Protein AF-A0A8S3W683-F1 (afdb_monomer_lite)

InterPro domains:
  IPR002557 Chitin binding domain [PF01607] (36-77)
  IPR002557 Chitin binding domain [PS50940] (18-79)
  IPR002557 Chitin binding domain [SM00494] (19-79)
  IPR051940 Chitin-binding developmental regulator [PTHR23301] (38-114)

Radius of gyration: 29.54 Å; chains: 1; bounding box: 82×43×103 Å

Organism: Parnassius apollo (NCBI:txid110799)

pLDDT: mean 74.69, std 19.58, range [33.22, 96.75]

Sequence (270 aa):
MKVLPIILLTIAAAAYSENLCPKIQEVDWKVELLLPHRYCNKFYQCTHGQPVEMSCPPGSYFSITDQVCTWREDADCGNRITIEDSKPDDGKSEEVERPVLPIIEFLPNGCPDQNIPVQNIVAFSGDNTNTNFGGRDRIQKKQLSDRLINKYLGNQTTQLYNKLKNEGTINTSQSETFDKETGDFFNTAICYLEQWTEPMTKFDVFAWMILNDIPQWQQVEETTKYLNEKDIGIDDSMYEEFMYLKSFIECEISDEWKAKNMEAKWKHFF

Foldseek 3Di:
DDDDDPPDPPDPPPDPPPLPFDQCCLPPVPDWDWADDLAQQWIFTQHNSHTDIDGHDPQWGAANVVRDTDHPVRRCCDNRDYPVPPDDDDDDDDDPDDPPDPPQPADPLRDGDPDDDPPPDPDDPPPPPPAPQCPVLVVVLVVLVVCLVVLDDDPVRVVVLVVCVVVVVDDPVNVVVVSVVSNSVSVNVNVVSCVVCVVSVLVVLVVCLFLLDQDDVVSVVSVQVSCVVVVNDDDPPCVVVSVLVNVVSVVVNDPVLNPDGSVVNVVVSD

Structure (mmCIF, N/CA/C/O backbone):
data_AF-A0A8S3W683-F1
#
_entry.id   AF-A0A8S3W683-F1
#
loop_
_atom_site.group_PDB
_atom_site.id
_atom_site.type_symbol
_atom_site.label_atom_id
_atom_site.label_alt_id
_atom_site.label_comp_id
_atom_site.label_asym_id
_atom_site.label_entity_id
_atom_site.label_seq_id
_atom_site.pdbx_PDB_ins_code
_atom_site.Cartn_x
_atom_site.Cartn_y
_atom_site.Cartn_z
_atom_site.occupancy
_atom_site.B_iso_or_equiv
_atom_site.auth_seq_id
_atom_site.auth_comp_id
_atom_site.auth_asym_id
_atom_site.auth_atom_id
_atom_site.pdbx_PDB_model_num
ATOM 1 N N . MET A 1 1 ? -38.033 -25.875 -65.932 1.00 38.22 1 MET A N 1
ATOM 2 C CA . MET A 1 1 ? -36.711 -25.990 -65.268 1.00 38.22 1 MET A CA 1
ATOM 3 C C . MET A 1 1 ? -36.055 -24.627 -65.398 1.00 38.22 1 MET A C 1
ATOM 5 O O . MET A 1 1 ? -35.881 -24.211 -66.524 1.00 38.22 1 MET A O 1
ATOM 9 N N . LYS A 1 2 ? -35.753 -23.838 -64.374 1.00 41.72 2 LYS A N 1
ATOM 10 C CA . LYS A 1 2 ? -35.474 -24.088 -62.961 1.00 41.72 2 LYS A CA 1
ATOM 11 C C . LYS A 1 2 ? -35.593 -22.717 -62.256 1.00 41.72 2 LYS A C 1
ATOM 13 O O . LYS A 1 2 ? -35.016 -21.765 -62.757 1.00 41.72 2 LYS A O 1
ATOM 18 N N . VAL A 1 3 ? -36.347 -22.703 -61.148 1.00 40.62 3 VAL A N 1
ATOM 19 C CA . VAL A 1 3 ? -36.285 -21.846 -59.931 1.00 40.62 3 VAL A CA 1
ATOM 20 C C . VAL A 1 3 ? -36.200 -20.306 -60.066 1.00 40.62 3 VAL A C 1
ATOM 22 O O . VAL A 1 3 ? -35.254 -19.787 -60.636 1.00 40.62 3 VAL A O 1
ATOM 25 N N . LEU A 1 4 ? -37.223 -19.528 -59.658 1.00 39.31 4 LEU A N 1
ATOM 26 C CA . LEU A 1 4 ? -37.570 -19.099 -58.271 1.00 39.31 4 LEU A CA 1
ATOM 27 C C . LEU A 1 4 ? -36.430 -18.322 -57.567 1.00 39.31 4 LEU A C 1
ATOM 29 O O . LEU A 1 4 ? -35.324 -18.851 -57.541 1.00 39.31 4 LEU A O 1
ATOM 33 N N . PRO A 1 5 ? -36.686 -17.249 -56.782 1.00 47.50 5 PRO A N 1
ATOM 34 C CA . PRO A 1 5 ? -37.708 -16.189 -56.863 1.00 47.50 5 PRO A CA 1
ATOM 35 C C . PRO A 1 5 ? -37.154 -14.758 -56.579 1.00 47.50 5 PRO A C 1
ATOM 37 O O . PRO A 1 5 ? -36.283 -14.558 -55.739 1.00 47.50 5 PRO A O 1
ATOM 40 N N . ILE A 1 6 ? -37.745 -13.731 -57.204 1.00 47.94 6 ILE A N 1
ATOM 41 C CA . ILE A 1 6 ? -37.490 -12.284 -56.978 1.00 47.94 6 ILE A CA 1
ATOM 42 C C . ILE A 1 6 ? -38.291 -11.767 -55.759 1.00 47.94 6 ILE A C 1
ATOM 44 O O . ILE A 1 6 ? -38.907 -10.709 -55.773 1.00 47.94 6 ILE A O 1
ATOM 48 N N . ILE A 1 7 ? -38.344 -12.529 -54.669 1.00 51.06 7 ILE A N 1
ATOM 49 C CA . ILE A 1 7 ? -39.096 -12.130 -53.471 1.00 51.06 7 ILE A CA 1
ATOM 50 C C . ILE A 1 7 ? -38.238 -12.448 -52.257 1.00 51.06 7 ILE A C 1
ATOM 52 O O . ILE A 1 7 ? -38.292 -13.568 -51.770 1.00 51.06 7 ILE A O 1
ATOM 56 N N . LEU A 1 8 ? -37.413 -11.482 -51.840 1.00 43.06 8 LEU A N 1
ATOM 57 C CA . LEU A 1 8 ? -36.878 -11.290 -50.479 1.00 43.06 8 LEU A CA 1
ATOM 58 C C . LEU A 1 8 ? -35.961 -10.043 -50.444 1.00 43.06 8 LEU A C 1
ATOM 60 O O . LEU A 1 8 ? -34.854 -10.068 -49.926 1.00 43.06 8 LEU A O 1
ATOM 64 N N . LEU A 1 9 ? -36.434 -8.910 -50.977 1.00 41.28 9 LEU A N 1
ATOM 65 C CA . LEU A 1 9 ? -36.027 -7.595 -50.454 1.00 41.28 9 LEU A CA 1
ATOM 66 C C . LEU A 1 9 ? -37.071 -7.164 -49.420 1.00 41.28 9 LEU A C 1
ATOM 68 O O . LEU A 1 9 ? -37.726 -6.130 -49.511 1.00 41.28 9 LEU A O 1
ATOM 72 N N . THR A 1 10 ? -37.268 -8.045 -48.443 1.00 40.91 10 THR A N 1
ATOM 73 C CA . THR A 1 10 ? -37.839 -7.699 -47.151 1.00 40.91 10 THR A CA 1
ATOM 74 C C . THR A 1 10 ? -36.896 -6.706 -46.498 1.00 40.91 10 THR A C 1
ATOM 76 O O . THR A 1 10 ? -35.765 -7.056 -46.177 1.00 40.91 10 THR A O 1
ATOM 79 N N . ILE A 1 11 ? -37.362 -5.468 -46.355 1.00 48.31 11 ILE A N 1
ATOM 80 C CA . ILE A 1 11 ? -37.287 -4.687 -45.116 1.00 48.31 11 ILE A CA 1
ATOM 81 C C . ILE A 1 11 ? -36.123 -5.130 -44.210 1.00 48.31 11 ILE A C 1
ATOM 83 O O . ILE A 1 11 ? -36.317 -5.801 -43.204 1.00 48.31 11 ILE A O 1
ATOM 87 N N . ALA A 1 12 ? -34.906 -4.748 -44.575 1.00 44.75 12 ALA A N 1
ATOM 88 C CA . ALA A 1 12 ? -33.769 -4.735 -43.664 1.00 44.75 12 ALA A CA 1
ATOM 89 C C . ALA A 1 12 ? -33.336 -3.277 -43.473 1.00 44.75 12 ALA A C 1
ATOM 91 O O . ALA A 1 12 ? -32.192 -2.905 -43.695 1.00 44.75 12 ALA A O 1
ATOM 92 N N . ALA A 1 13 ? -34.303 -2.427 -43.125 1.00 45.50 13 ALA A N 1
ATOM 93 C CA . ALA A 1 13 ? -34.052 -1.110 -42.541 1.00 45.50 13 ALA A CA 1
ATOM 94 C C . ALA A 1 13 ? -34.450 -1.084 -41.054 1.00 45.50 13 ALA A C 1
ATOM 96 O O . ALA A 1 13 ? -34.633 -0.020 -40.475 1.00 45.50 13 ALA A O 1
ATOM 97 N N . ALA A 1 14 ? -34.601 -2.253 -40.428 1.00 44.97 14 ALA A N 1
ATOM 98 C CA . ALA A 1 14 ? -34.803 -2.368 -38.995 1.00 44.97 14 ALA A CA 1
ATOM 99 C C . ALA A 1 14 ? -33.607 -3.104 -38.384 1.00 44.97 14 ALA A C 1
ATOM 101 O O . ALA A 1 14 ? -33.307 -4.229 -38.775 1.00 44.97 14 ALA A O 1
ATOM 102 N N . ALA A 1 15 ? -32.980 -2.440 -37.412 1.00 40.12 15 ALA A N 1
ATOM 103 C CA . ALA A 1 15 ? -31.964 -2.950 -36.496 1.00 40.12 15 ALA A CA 1
ATOM 104 C C . ALA A 1 15 ? -30.528 -3.093 -37.038 1.00 40.12 15 ALA A C 1
ATOM 106 O O . ALA A 1 15 ? -29.918 -4.152 -36.937 1.00 40.12 15 ALA A O 1
ATOM 107 N N . TYR A 1 16 ? -29.915 -1.986 -37.466 1.00 42.50 16 TYR A N 1
ATOM 108 C CA . TYR A 1 16 ? -28.562 -1.743 -36.954 1.00 42.50 16 TYR A CA 1
ATOM 109 C C . TYR A 1 16 ? -28.752 -1.202 -35.535 1.00 42.50 16 TYR A C 1
ATOM 111 O O . TYR A 1 16 ? -29.238 -0.086 -35.369 1.00 42.50 16 TYR A O 1
ATOM 119 N N . SER A 1 17 ? -28.462 -2.005 -34.505 1.00 43.47 17 SER A N 1
ATOM 120 C CA . SER A 1 17 ? -28.250 -1.434 -33.177 1.00 43.47 17 SER A CA 1
ATOM 121 C C . SER A 1 17 ? -27.010 -0.559 -33.294 1.00 43.47 17 SER A C 1
ATOM 123 O O . SER A 1 17 ? -25.891 -1.067 -33.401 1.00 43.47 17 SER A O 1
ATOM 125 N N . GLU A 1 18 ? -27.196 0.755 -33.356 1.00 50.59 18 GLU A N 1
ATOM 126 C CA . GLU A 1 18 ? -26.090 1.659 -33.095 1.00 50.59 18 GLU A CA 1
ATOM 127 C C . GLU A 1 18 ? -25.574 1.292 -31.705 1.00 50.59 18 GLU A C 1
ATOM 129 O O . GLU A 1 18 ? -26.322 1.308 -30.731 1.00 50.59 18 GLU A O 1
ATOM 134 N N . ASN A 1 19 ? -24.324 0.850 -31.605 1.00 57.56 19 ASN A N 1
ATOM 135 C CA . ASN A 1 19 ? -23.693 0.751 -30.301 1.00 57.56 19 ASN A CA 1
ATOM 136 C C . ASN A 1 19 ? -23.592 2.195 -29.796 1.00 57.56 19 ASN A C 1
ATOM 138 O O . ASN A 1 19 ? -22.806 2.969 -30.336 1.00 57.56 19 ASN A O 1
ATOM 142 N N . LEU A 1 20 ? -24.423 2.567 -28.813 1.00 68.88 20 LEU A N 1
ATOM 143 C CA . LEU A 1 20 ? -24.481 3.925 -28.247 1.00 68.88 20 LEU A CA 1
ATOM 144 C C . LEU A 1 20 ? -23.147 4.363 -27.605 1.00 68.88 20 LEU A C 1
ATOM 146 O O . LEU A 1 20 ? -22.965 5.539 -27.299 1.00 68.88 20 LEU A O 1
ATOM 150 N N . CYS A 1 21 ? -22.216 3.430 -27.396 1.00 76.88 21 CYS A N 1
ATOM 151 C CA . CYS A 1 21 ? -20.894 3.708 -26.861 1.00 76.88 21 CYS A CA 1
ATOM 152 C C . CYS A 1 21 ? -19.913 4.124 -27.971 1.00 76.88 21 CYS A C 1
ATOM 154 O O . CYS A 1 21 ? -19.770 3.417 -28.974 1.00 76.88 21 CYS A O 1
ATOM 156 N N . PRO A 1 22 ? -19.188 5.244 -27.807 1.00 73.06 22 PRO A N 1
ATOM 157 C CA . PRO A 1 22 ? -18.248 5.705 -28.813 1.00 73.06 22 PRO A CA 1
ATOM 158 C C . PRO A 1 22 ? -17.011 4.797 -28.846 1.00 73.06 22 PRO A C 1
ATOM 160 O O . PRO A 1 22 ? -16.349 4.579 -27.832 1.00 73.06 22 PRO A O 1
ATOM 163 N N . LYS A 1 23 ? -16.635 4.324 -30.041 1.00 69.50 23 LYS A N 1
ATOM 164 C CA . LYS A 1 23 ? -15.427 3.495 -30.246 1.00 69.50 23 LYS A CA 1
ATOM 165 C C . LYS A 1 23 ? -14.118 4.202 -29.879 1.00 69.50 23 LYS A C 1
ATOM 167 O O . LYS A 1 23 ? -13.092 3.554 -29.731 1.00 69.50 23 LYS A O 1
ATOM 172 N N . ILE A 1 24 ? -14.140 5.525 -29.707 1.00 67.25 24 ILE A N 1
ATOM 173 C CA . ILE A 1 24 ? -12.963 6.314 -29.319 1.00 67.25 24 ILE A CA 1
ATOM 174 C C . ILE A 1 24 ? -12.392 5.919 -27.949 1.00 67.25 24 ILE A C 1
ATOM 176 O O . ILE A 1 24 ? -11.206 6.133 -27.714 1.00 67.25 24 ILE A O 1
ATOM 180 N N . GLN A 1 25 ? -13.188 5.269 -27.090 1.00 64.19 25 GLN A N 1
ATOM 181 C CA . GLN A 1 25 ? -12.702 4.685 -25.836 1.00 64.19 25 GLN A CA 1
ATOM 182 C C . GLN A 1 25 ? -11.635 3.593 -26.031 1.00 64.19 25 GLN A C 1
ATOM 184 O O . GLN A 1 25 ? -10.935 3.256 -25.081 1.00 64.19 25 GLN A O 1
ATOM 189 N N . GLU A 1 26 ? -11.482 3.033 -27.236 1.00 62.62 26 GLU A N 1
ATOM 190 C CA . GLU A 1 26 ? -10.374 2.121 -27.554 1.00 62.62 26 GLU A CA 1
ATOM 191 C C . GLU A 1 26 ? -9.011 2.841 -27.593 1.00 62.62 26 GLU A C 1
ATOM 193 O O . GLU A 1 26 ? -7.974 2.195 -27.459 1.00 62.62 26 GLU A O 1
ATOM 198 N N . VAL A 1 27 ? -9.004 4.171 -27.759 1.00 64.88 27 VAL A N 1
ATOM 199 C CA . VAL A 1 27 ? -7.794 4.998 -27.922 1.00 64.88 27 VAL A CA 1
ATOM 200 C C . VAL A 1 27 ? -7.608 5.976 -26.755 1.00 64.88 27 VAL A C 1
ATOM 202 O O . VAL A 1 27 ? -6.475 6.216 -26.342 1.00 64.88 27 VAL A O 1
ATOM 205 N N . ASP A 1 28 ? -8.698 6.514 -26.194 1.00 68.75 28 ASP A N 1
ATOM 206 C CA . ASP A 1 28 ? -8.676 7.414 -25.034 1.00 68.75 28 ASP A CA 1
ATOM 207 C C . ASP A 1 28 ? -9.630 6.929 -23.931 1.00 68.75 28 ASP A C 1
ATOM 209 O O . ASP A 1 28 ? -10.853 7.042 -24.027 1.00 68.75 28 ASP A O 1
ATOM 213 N N . TRP A 1 29 ? -9.050 6.399 -22.855 1.00 63.47 29 TRP A N 1
ATOM 214 C CA . TRP A 1 29 ? -9.768 5.841 -21.708 1.00 63.47 29 TRP A CA 1
ATOM 215 C C . TRP A 1 29 ? -10.325 6.906 -20.749 1.00 63.47 29 TRP A C 1
ATOM 217 O O . TRP A 1 29 ? -11.004 6.556 -19.788 1.00 63.47 29 TRP A O 1
ATOM 227 N N . LYS A 1 30 ? -10.061 8.200 -20.988 1.00 68.19 30 LYS A N 1
ATOM 228 C CA . LYS A 1 30 ? -10.578 9.298 -20.151 1.00 68.19 30 LYS A CA 1
ATOM 229 C C . LYS A 1 30 ? -12.014 9.700 -20.476 1.00 68.19 30 LYS A C 1
ATOM 231 O O . LYS A 1 30 ? -12.614 10.466 -19.725 1.00 68.19 30 LYS A O 1
ATOM 236 N N . VAL A 1 31 ? -12.561 9.229 -21.594 1.00 66.12 31 VAL A N 1
ATOM 237 C CA . VAL A 1 31 ? -13.950 9.496 -21.972 1.00 66.12 31 VAL A CA 1
ATOM 238 C C . VAL A 1 31 ? -14.843 8.512 -21.225 1.00 66.12 31 VAL A C 1
ATOM 240 O O . VAL A 1 31 ? -15.020 7.383 -21.670 1.00 66.12 31 VAL A O 1
ATOM 243 N N . GLU A 1 32 ? -15.397 8.920 -20.086 1.00 70.69 32 GLU A N 1
ATOM 244 C CA . GLU A 1 32 ? -16.402 8.148 -19.352 1.00 70.69 32 GLU A CA 1
ATOM 245 C C . GLU A 1 32 ? -17.806 8.608 -19.764 1.00 70.69 32 GLU A C 1
ATOM 247 O O . GLU A 1 32 ? -18.149 9.783 -19.637 1.00 70.69 32 GLU A O 1
ATOM 252 N N . LEU A 1 33 ? -18.605 7.689 -20.312 1.00 79.12 33 LEU A N 1
ATOM 253 C CA . LEU A 1 33 ? -19.978 7.950 -20.741 1.00 79.12 33 LEU A CA 1
ATOM 254 C C . LEU A 1 33 ? -20.916 6.944 -20.074 1.00 79.12 33 LEU A C 1
ATOM 256 O O . LEU A 1 33 ? -20.750 5.733 -20.265 1.00 79.12 33 LEU A O 1
ATOM 260 N N . LEU A 1 34 ? -21.907 7.450 -19.332 1.00 86.44 34 LEU A N 1
ATOM 261 C CA . LEU A 1 34 ? -22.943 6.641 -18.699 1.00 86.44 34 LEU A CA 1
ATOM 262 C C . LEU A 1 34 ? -24.283 6.849 -19.412 1.00 86.44 34 LEU A C 1
ATOM 264 O O . LEU A 1 34 ? -24.776 7.965 -19.591 1.00 86.44 34 LEU A O 1
ATOM 268 N N . LEU A 1 35 ? -24.890 5.747 -19.837 1.00 83.56 35 LEU A N 1
ATOM 269 C CA . LEU A 1 35 ? -26.136 5.747 -20.592 1.00 83.56 35 LEU A CA 1
ATOM 270 C C . LEU A 1 35 ? -27.305 5.290 -19.707 1.00 83.56 35 LEU A C 1
ATOM 272 O O . LEU A 1 35 ? -27.144 4.399 -18.868 1.00 83.56 35 LEU A O 1
ATOM 276 N N . PRO A 1 36 ? -28.510 5.845 -19.905 1.00 85.19 36 PRO A N 1
ATOM 277 C CA . PRO A 1 36 ? -29.681 5.446 -19.137 1.00 85.19 36 PRO A CA 1
ATOM 278 C C . PRO A 1 36 ? -30.109 4.003 -19.438 1.00 85.19 36 PRO A C 1
ATOM 280 O O . PRO A 1 36 ? -30.189 3.590 -20.594 1.00 85.19 36 PRO A O 1
ATOM 283 N N . HIS A 1 37 ? -30.467 3.255 -18.392 1.00 86.81 37 HIS A N 1
ATOM 284 C CA . HIS A 1 37 ? -31.138 1.959 -18.518 1.00 86.81 37 HIS A CA 1
ATOM 285 C C . HIS A 1 37 ? -32.668 2.119 -18.479 1.00 86.81 37 HIS A C 1
ATOM 287 O O . HIS A 1 37 ? -33.198 3.104 -17.961 1.00 86.81 37 HIS A O 1
ATOM 293 N N . ARG A 1 38 ? -33.413 1.096 -18.930 1.00 84.31 38 ARG A N 1
ATOM 294 C CA . ARG A 1 38 ? -34.886 1.040 -18.782 1.00 84.31 38 ARG A CA 1
ATOM 295 C C . ARG A 1 38 ? -35.366 1.027 -17.325 1.00 84.31 38 ARG A C 1
ATOM 297 O O . ARG A 1 38 ? -36.530 1.314 -17.065 1.00 84.31 38 ARG A O 1
ATOM 304 N N . TYR A 1 39 ? -34.494 0.605 -16.412 1.00 86.81 39 TYR A N 1
ATOM 305 C CA . TYR A 1 39 ? -34.758 0.512 -14.980 1.00 86.81 39 TYR A CA 1
ATOM 306 C C . TYR A 1 39 ? -34.026 1.676 -14.340 1.00 86.81 39 TYR A C 1
ATOM 308 O O . TYR A 1 39 ? -32.838 1.847 -14.600 1.00 86.81 39 TYR A O 1
ATOM 316 N N . CYS A 1 40 ? -34.715 2.484 -13.544 1.00 88.12 40 CYS A N 1
ATOM 317 C CA . CYS A 1 40 ? -34.125 3.723 -13.048 1.00 88.12 40 CYS A CA 1
ATOM 318 C C . CYS A 1 40 ? -32.955 3.477 -12.076 1.00 88.12 40 CYS A C 1
ATOM 320 O O . CYS A 1 40 ? -32.048 4.294 -11.969 1.00 88.12 40 CYS A O 1
ATOM 322 N N . ASN A 1 41 ? -32.934 2.320 -11.412 1.00 90.62 41 ASN A N 1
ATOM 323 C CA . ASN A 1 41 ? -31.843 1.887 -10.538 1.00 90.62 41 ASN A CA 1
ATOM 324 C C . ASN A 1 41 ? -30.659 1.248 -11.295 1.00 90.62 41 ASN A C 1
ATOM 326 O O . ASN A 1 41 ? -29.784 0.655 -10.667 1.00 90.62 41 ASN A O 1
ATOM 330 N N . LYS A 1 42 ? -30.641 1.317 -12.630 1.00 90.19 42 LYS A N 1
ATOM 331 C CA . LYS A 1 42 ? -29.572 0.781 -13.477 1.00 90.19 42 LYS A CA 1
ATOM 332 C C . LYS A 1 42 ? -29.111 1.813 -14.503 1.00 90.19 42 LYS A C 1
ATOM 334 O O . LYS A 1 42 ? -29.854 2.720 -14.883 1.00 90.19 42 LYS A O 1
ATOM 339 N N . PHE A 1 43 ? -27.893 1.633 -14.989 1.00 88.19 43 PHE A N 1
ATOM 340 C CA . PHE A 1 43 ? -27.298 2.407 -16.076 1.00 88.19 43 PHE A CA 1
ATOM 341 C C . PHE A 1 43 ? -26.326 1.526 -16.861 1.00 88.19 43 PHE A C 1
ATOM 343 O O . PHE A 1 43 ? -25.977 0.437 -16.413 1.00 88.19 43 PHE A O 1
ATOM 350 N N . TYR A 1 44 ? -25.908 1.971 -18.041 1.00 86.88 44 TYR A N 1
ATOM 351 C CA . TYR A 1 44 ? -24.821 1.330 -18.771 1.00 86.88 44 TYR A CA 1
ATOM 352 C C . TYR A 1 44 ? -23.567 2.188 -18.681 1.00 86.88 44 TYR A C 1
ATOM 354 O O . TYR A 1 44 ? -23.625 3.382 -18.963 1.00 86.88 44 TYR A O 1
ATOM 362 N N . GLN A 1 45 ? -22.437 1.583 -18.338 1.00 87.19 45 GLN A N 1
ATOM 363 C CA . GLN A 1 45 ? -21.124 2.209 -18.437 1.00 87.19 45 GLN A CA 1
ATOM 364 C C . GLN A 1 45 ? -20.439 1.718 -19.707 1.00 87.19 45 GLN A C 1
ATOM 366 O O . GLN A 1 45 ? -20.341 0.515 -19.939 1.00 87.19 45 GLN A O 1
ATOM 371 N N . CYS A 1 46 ? -19.974 2.637 -20.546 1.00 84.06 46 CYS A N 1
ATOM 372 C CA . CYS A 1 46 ? -19.217 2.253 -21.727 1.00 84.06 46 CYS A CA 1
ATOM 373 C C . CYS A 1 46 ? -17.784 1.863 -21.334 1.00 84.06 46 CYS A C 1
ATOM 375 O O . CYS A 1 46 ? -17.051 2.672 -20.764 1.00 84.06 46 CYS A O 1
A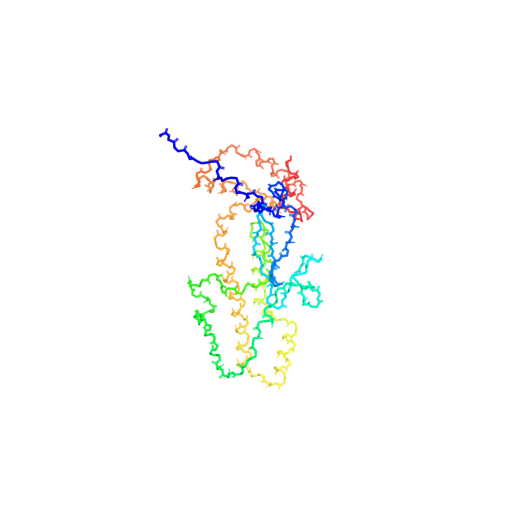TOM 377 N N . THR A 1 47 ? -17.377 0.638 -21.664 1.00 79.94 47 THR A N 1
ATOM 378 C CA . THR A 1 47 ? -15.999 0.149 -21.519 1.00 79.94 47 THR A CA 1
ATOM 379 C C . THR A 1 47 ? -15.549 -0.463 -22.839 1.00 79.94 47 THR A C 1
ATOM 381 O O . THR A 1 47 ? -16.237 -1.335 -23.371 1.00 79.94 47 THR A O 1
ATOM 384 N N . HIS A 1 48 ? -14.417 -0.011 -23.387 1.00 77.75 48 HIS A N 1
ATOM 385 C CA . HIS A 1 48 ? -13.912 -0.452 -24.698 1.00 77.75 48 HIS A CA 1
ATOM 386 C C . HIS A 1 48 ? -14.972 -0.391 -25.816 1.00 77.75 48 HIS A C 1
ATOM 388 O O . HIS A 1 48 ? -15.087 -1.299 -26.637 1.00 77.75 48 HIS A O 1
ATOM 394 N N . GLY A 1 49 ? -15.799 0.662 -25.822 1.00 75.31 49 GLY A N 1
ATOM 395 C CA . GLY A 1 49 ? -16.844 0.834 -26.833 1.00 75.31 49 GLY A CA 1
ATOM 396 C C . GLY A 1 49 ? -18.048 -0.108 -26.687 1.00 75.31 49 GLY A C 1
ATOM 397 O O . GLY A 1 49 ? -18.896 -0.130 -27.579 1.00 75.31 49 GLY A O 1
ATOM 398 N N . GLN A 1 50 ? -18.159 -0.858 -25.584 1.00 80.44 50 GLN A N 1
ATOM 399 C CA . GLN A 1 50 ? -19.313 -1.707 -25.275 1.00 80.44 50 GLN A CA 1
ATOM 400 C C . GLN A 1 50 ? -20.047 -1.241 -24.008 1.00 80.44 50 GLN A C 1
ATOM 402 O O . GLN A 1 50 ? -19.392 -0.888 -23.028 1.00 80.44 50 GLN A O 1
ATOM 407 N N . PRO A 1 51 ? -21.394 -1.247 -23.997 1.00 82.12 51 PRO A N 1
ATOM 408 C CA . PRO A 1 51 ? -22.172 -0.915 -22.809 1.00 82.12 51 PRO A CA 1
ATOM 409 C C . PRO A 1 51 ? -22.182 -2.086 -21.820 1.00 82.12 51 PRO A C 1
ATOM 411 O O . PRO A 1 51 ? -22.664 -3.174 -22.136 1.00 82.12 51 PRO A O 1
ATOM 414 N N . VAL A 1 52 ? -21.701 -1.850 -20.604 1.00 86.44 52 VAL A N 1
ATOM 415 C CA . VAL A 1 52 ? -21.755 -2.791 -19.481 1.00 86.44 52 VAL A CA 1
ATOM 416 C C . VAL A 1 52 ? -22.861 -2.361 -18.530 1.00 86.44 52 VAL A C 1
ATOM 418 O O . VAL A 1 52 ? -22.905 -1.210 -18.105 1.00 86.44 52 VAL A O 1
ATOM 421 N N . GLU A 1 53 ? -23.784 -3.270 -18.218 1.00 90.88 53 GLU A N 1
ATOM 422 C CA . GLU A 1 53 ? -24.888 -2.991 -17.296 1.00 90.88 53 GLU A CA 1
ATOM 423 C C . GLU A 1 53 ? -24.378 -2.869 -15.856 1.00 90.88 53 GLU A C 1
ATOM 425 O O . GLU A 1 53 ? -23.756 -3.787 -15.327 1.00 90.88 53 GLU A O 1
ATOM 430 N N . MET A 1 54 ? -24.709 -1.755 -15.211 1.00 88.56 54 MET A N 1
ATOM 431 C CA . MET A 1 54 ? -24.366 -1.440 -13.831 1.00 88.56 54 MET A CA 1
ATOM 432 C C . MET A 1 54 ? -25.638 -1.150 -13.032 1.00 88.56 54 MET A C 1
ATOM 434 O O . MET A 1 54 ? -26.617 -0.604 -13.547 1.00 88.56 54 MET A O 1
ATOM 438 N N . SER A 1 55 ? -25.635 -1.529 -11.754 1.00 91.69 55 SER A N 1
ATOM 439 C CA . SER A 1 55 ? -26.732 -1.243 -10.822 1.00 91.69 55 SER A CA 1
ATOM 440 C C . SER A 1 55 ? -26.290 -0.204 -9.800 1.00 91.69 55 SER A C 1
ATOM 442 O O . SER A 1 55 ? -25.187 -0.290 -9.263 1.00 91.69 55 SER A O 1
ATOM 444 N N . CYS A 1 56 ? -27.159 0.764 -9.522 1.00 88.06 56 CYS A N 1
ATOM 445 C CA . CYS A 1 56 ? -26.949 1.711 -8.439 1.00 88.06 56 CYS A CA 1
ATOM 446 C C . CYS A 1 56 ? -27.026 1.004 -7.071 1.00 88.06 56 CYS A C 1
ATOM 448 O O . CYS A 1 56 ? -27.685 -0.038 -6.952 1.00 88.06 56 CYS A O 1
ATOM 450 N N . PRO A 1 57 ? -26.391 1.566 -6.024 1.00 88.06 57 PRO A N 1
ATOM 451 C CA . PRO A 1 57 ? -26.559 1.095 -4.654 1.00 88.06 57 PRO A CA 1
ATOM 452 C C . PRO A 1 57 ? -28.042 0.956 -4.258 1.00 88.06 57 PRO A C 1
ATOM 454 O O . PRO A 1 57 ? -28.875 1.735 -4.738 1.00 88.06 57 PRO A O 1
ATOM 457 N N . PRO A 1 58 ? -28.398 0.004 -3.373 1.00 84.75 58 PRO A N 1
ATOM 458 C CA . PRO A 1 58 ? -29.783 -0.194 -2.948 1.00 84.75 58 PRO A CA 1
ATOM 459 C C . PRO A 1 58 ? -30.429 1.108 -2.451 1.00 84.75 58 PRO A C 1
ATOM 461 O O . PRO A 1 58 ? -29.869 1.792 -1.599 1.00 84.75 58 PRO A O 1
ATOM 464 N N . GLY A 1 59 ? -31.606 1.444 -2.987 1.00 83.38 59 GLY A N 1
ATOM 465 C CA . GLY A 1 59 ? -32.337 2.671 -2.642 1.00 83.38 59 GLY A CA 1
ATOM 466 C C . GLY A 1 59 ? -31.907 3.933 -3.403 1.00 83.38 59 GLY A C 1
ATOM 467 O O . GLY A 1 59 ? -32.429 5.004 -3.111 1.00 83.38 59 GLY A O 1
ATOM 468 N N . SER A 1 60 ? -30.998 3.823 -4.378 1.00 86.06 60 SER A N 1
ATOM 469 C CA . SER A 1 60 ? -30.575 4.939 -5.235 1.00 86.06 60 SER A CA 1
ATOM 470 C C . SER A 1 60 ? -30.863 4.689 -6.719 1.00 86.06 60 SER A C 1
ATOM 472 O O . SER A 1 60 ? -31.060 3.555 -7.168 1.00 86.06 60 SER A O 1
ATOM 474 N N . TYR A 1 61 ? -30.903 5.778 -7.481 1.00 90.25 61 TYR A N 1
ATOM 475 C CA . TYR A 1 61 ? -31.389 5.851 -8.850 1.00 90.25 61 TYR A CA 1
ATOM 476 C C . TYR A 1 61 ? -30.436 6.679 -9.713 1.00 90.25 61 TYR A C 1
ATOM 478 O O . TYR A 1 61 ? -29.840 7.650 -9.254 1.00 90.25 61 TYR A O 1
ATOM 486 N N . PHE A 1 62 ? -30.273 6.297 -10.975 1.00 91.12 62 PHE A N 1
ATOM 487 C CA . PHE A 1 62 ? -29.325 6.950 -11.871 1.00 91.12 62 PHE A CA 1
ATOM 488 C C . PHE A 1 62 ? -29.887 8.271 -12.417 1.00 91.12 62 PHE A C 1
ATOM 490 O O . PHE A 1 62 ? -30.859 8.250 -13.181 1.00 91.12 62 PHE A O 1
ATOM 497 N N . SER A 1 63 ? -29.252 9.398 -12.080 1.00 89.12 63 SER A N 1
ATOM 498 C CA . SER A 1 63 ? -29.515 10.715 -12.677 1.00 89.12 63 SER A CA 1
ATOM 499 C C . SER A 1 63 ? -28.853 10.804 -14.050 1.00 89.12 63 SER A C 1
ATOM 501 O O . SER A 1 63 ? -27.635 10.683 -14.172 1.00 89.12 63 SER A O 1
ATOM 503 N N . ILE A 1 64 ? -29.650 11.033 -15.097 1.00 84.75 64 ILE A N 1
ATOM 504 C CA . ILE A 1 64 ? -29.128 11.206 -16.465 1.00 84.75 64 ILE A CA 1
ATOM 505 C C . ILE A 1 64 ? -28.365 12.531 -16.575 1.00 84.75 64 ILE A C 1
ATOM 507 O O . ILE A 1 64 ? -27.340 12.589 -17.252 1.00 84.75 64 ILE A O 1
ATOM 511 N N . THR A 1 65 ? -28.860 13.568 -15.897 1.00 83.94 65 THR A N 1
ATOM 512 C CA . THR A 1 65 ? -28.300 14.924 -15.913 1.00 83.94 65 THR A CA 1
ATOM 513 C C . THR A 1 65 ? -26.955 14.976 -15.203 1.00 83.94 65 THR A C 1
ATOM 515 O O . THR A 1 65 ? -25.998 15.518 -15.750 1.00 83.94 65 THR A O 1
ATOM 518 N N . ASP A 1 66 ? -26.873 14.369 -14.018 1.00 85.06 66 ASP A N 1
ATOM 519 C CA . ASP A 1 66 ? -25.681 14.452 -13.168 1.00 85.06 66 ASP A CA 1
ATOM 520 C C . ASP A 1 66 ? -24.713 13.287 -13.387 1.00 85.06 66 ASP A C 1
ATOM 522 O O . ASP A 1 66 ? -23.610 13.301 -12.849 1.00 85.06 66 ASP A O 1
ATOM 526 N N . GLN A 1 67 ? -25.117 12.276 -14.169 1.00 86.25 67 GLN A N 1
ATOM 527 C CA . GLN A 1 67 ? -24.329 11.071 -14.452 1.00 86.25 67 GLN A CA 1
ATOM 528 C C . GLN A 1 67 ? -23.881 10.342 -13.167 1.00 86.25 67 GLN A C 1
ATOM 530 O O . GLN A 1 67 ? -22.806 9.753 -13.112 1.00 86.25 67 GLN A O 1
ATOM 535 N N . VAL A 1 68 ? -24.710 10.365 -12.117 1.00 88.38 68 VAL A N 1
ATOM 536 C CA . VAL A 1 68 ? -24.435 9.718 -10.822 1.00 88.38 68 VAL A CA 1
ATOM 537 C C . VAL A 1 68 ? -25.673 9.016 -10.269 1.00 88.38 68 VAL A C 1
ATOM 539 O O . VAL A 1 68 ? -26.808 9.361 -10.601 1.00 88.38 68 VAL A O 1
ATOM 542 N N . CYS A 1 69 ? -25.465 8.025 -9.400 1.00 89.38 69 CYS A N 1
ATOM 543 C CA . CYS A 1 69 ? -26.543 7.448 -8.601 1.00 89.38 69 CYS A CA 1
ATOM 544 C C . CYS A 1 69 ? -26.869 8.385 -7.432 1.00 89.38 69 CYS A C 1
ATOM 546 O O . CYS A 1 69 ? -26.007 8.662 -6.600 1.00 89.38 69 CYS A O 1
ATOM 548 N N . THR A 1 70 ? -28.110 8.853 -7.371 1.00 87.12 70 THR A N 1
ATOM 549 C CA . THR A 1 70 ? -28.620 9.766 -6.343 1.00 87.12 70 THR A CA 1
ATOM 550 C C . THR A 1 70 ? -29.984 9.290 -5.831 1.00 87.12 70 THR A C 1
ATOM 552 O O . THR A 1 70 ? -30.474 8.227 -6.220 1.00 87.12 70 THR A O 1
ATOM 555 N N . TRP A 1 71 ? -30.589 10.029 -4.910 1.00 84.88 71 TRP A N 1
ATOM 556 C CA . TRP A 1 71 ? -31.913 9.732 -4.371 1.00 84.88 71 TRP A CA 1
ATOM 557 C C . TRP A 1 71 ? -33.015 9.952 -5.417 1.00 84.88 71 TRP A C 1
ATOM 559 O O . TRP A 1 71 ? -32.813 10.608 -6.439 1.00 84.88 71 TRP A O 1
ATOM 569 N N . ARG A 1 72 ? -34.191 9.358 -5.192 1.00 81.19 72 ARG A N 1
ATOM 570 C CA . ARG A 1 72 ? -35.287 9.311 -6.180 1.00 81.19 72 ARG A CA 1
ATOM 571 C C . ARG A 1 72 ? -35.762 10.702 -6.591 1.00 81.19 72 ARG A C 1
ATOM 573 O O . ARG A 1 72 ? -36.137 10.904 -7.742 1.00 81.19 72 ARG A O 1
ATOM 580 N N . GLU A 1 73 ? -35.760 11.624 -5.638 1.00 80.00 73 GLU A N 1
ATOM 581 C CA . GLU A 1 73 ? -36.199 13.008 -5.782 1.00 80.00 73 GLU A CA 1
ATOM 582 C C . GLU A 1 73 ? -35.303 13.785 -6.753 1.00 80.00 73 GLU A C 1
ATOM 584 O O . GLU A 1 73 ? -35.796 14.637 -7.490 1.00 80.00 73 GLU A O 1
ATOM 589 N N . ASP A 1 74 ? -34.017 13.430 -6.796 1.00 81.88 74 ASP A N 1
ATOM 590 C CA . ASP A 1 74 ? -32.991 14.114 -7.583 1.00 81.88 74 ASP A CA 1
ATOM 591 C C . ASP A 1 74 ? -32.701 13.404 -8.920 1.00 81.88 74 ASP A C 1
ATOM 593 O O . ASP A 1 74 ? -32.255 14.027 -9.878 1.00 81.88 74 ASP A O 1
ATOM 597 N N . ALA A 1 75 ? -32.959 12.095 -9.018 1.00 80.19 75 ALA A N 1
ATOM 598 C CA . ALA A 1 75 ? -32.554 11.274 -10.164 1.00 80.19 75 ALA A CA 1
ATOM 599 C C . ALA A 1 75 ? -33.415 11.431 -11.433 1.00 80.19 75 ALA A C 1
ATOM 601 O O . ALA A 1 75 ? -33.090 10.807 -12.448 1.00 80.19 75 ALA A O 1
ATOM 602 N N . ASP A 1 76 ? -34.517 12.191 -11.363 1.00 77.38 76 ASP A N 1
ATOM 603 C CA . ASP A 1 76 ? -35.573 12.327 -12.383 1.00 77.38 76 ASP A CA 1
ATOM 604 C C . ASP A 1 76 ? -35.748 11.053 -13.237 1.00 77.38 76 ASP A C 1
ATOM 606 O O . ASP A 1 76 ? -35.259 10.899 -14.366 1.00 77.38 76 ASP A O 1
ATOM 610 N N . CYS A 1 77 ? -36.412 10.054 -12.651 1.00 79.94 77 CYS A N 1
ATOM 611 C CA . CYS A 1 77 ? -36.609 8.762 -13.304 1.00 79.94 77 CYS A CA 1
ATOM 612 C C . CYS A 1 77 ? -37.454 8.844 -14.586 1.00 79.94 77 CYS A C 1
ATOM 614 O O . CYS A 1 77 ? -37.348 7.941 -15.424 1.00 79.94 77 CYS A O 1
ATOM 616 N N . GLY A 1 78 ? -38.248 9.903 -14.779 1.00 79.56 78 GLY A N 1
ATOM 617 C CA . GLY A 1 78 ? -39.156 10.044 -15.916 1.00 79.56 78 GLY A CA 1
ATOM 618 C C . GLY A 1 78 ? -40.019 8.793 -16.133 1.00 79.56 78 GLY A C 1
ATOM 619 O O . GLY A 1 78 ? -40.674 8.308 -15.216 1.00 79.56 78 GLY A O 1
ATOM 620 N N . ASN A 1 79 ? -39.976 8.235 -17.349 1.00 78.19 79 ASN A N 1
ATOM 621 C CA . ASN A 1 79 ? -40.710 7.018 -17.737 1.00 78.19 79 ASN A CA 1
ATOM 622 C C . ASN A 1 79 ? -39.951 5.700 -17.450 1.00 78.19 79 ASN A C 1
ATOM 624 O O . ASN A 1 79 ? -40.359 4.640 -17.934 1.00 78.19 79 ASN A O 1
ATOM 628 N N . ARG A 1 80 ? -38.810 5.737 -16.745 1.00 82.88 80 ARG A N 1
ATOM 629 C CA . ARG A 1 80 ? -38.027 4.531 -16.418 1.00 82.88 80 ARG A CA 1
ATOM 630 C C . ARG A 1 80 ? -38.698 3.752 -15.289 1.00 82.88 80 ARG A C 1
ATOM 632 O O . ARG A 1 80 ? -39.215 4.333 -14.343 1.00 82.88 80 ARG A O 1
ATOM 639 N N . ILE A 1 81 ? -38.645 2.425 -15.372 1.00 81.88 81 ILE A N 1
ATOM 640 C CA . ILE A 1 81 ? -39.299 1.532 -14.407 1.00 81.88 81 ILE A CA 1
ATOM 641 C C . ILE A 1 81 ? -38.586 1.644 -13.055 1.00 81.88 81 ILE A C 1
ATOM 643 O O . ILE A 1 81 ? -37.366 1.451 -12.993 1.00 81.88 81 ILE A O 1
ATOM 647 N N . THR A 1 82 ? -39.332 1.898 -11.979 1.00 77.56 82 THR A N 1
ATOM 648 C CA . THR A 1 82 ? -38.832 1.760 -10.606 1.00 77.56 82 THR A CA 1
ATOM 649 C C . THR A 1 82 ? -39.385 0.484 -9.977 1.00 77.56 82 THR A C 1
ATOM 651 O O . THR A 1 82 ? -40.499 0.059 -10.274 1.00 77.56 82 THR A O 1
ATOM 654 N N . ILE A 1 83 ? -38.587 -0.183 -9.143 1.00 67.62 83 ILE A N 1
ATOM 655 C CA . ILE A 1 83 ? -38.975 -1.466 -8.530 1.00 67.62 83 ILE A CA 1
ATOM 656 C C . ILE A 1 83 ? -40.122 -1.265 -7.512 1.00 67.62 83 ILE A C 1
ATOM 658 O O . ILE A 1 83 ? -40.881 -2.193 -7.239 1.00 67.62 83 ILE A O 1
ATOM 662 N N . GLU A 1 84 ? -40.325 -0.030 -7.043 1.00 61.72 84 GLU A N 1
ATOM 663 C CA . GLU A 1 84 ? -41.448 0.385 -6.189 1.00 61.72 84 GLU A CA 1
ATOM 664 C C . GLU A 1 84 ? -42.815 0.323 -6.898 1.00 61.72 84 GLU A C 1
ATOM 666 O O . GLU A 1 84 ? -43.831 0.127 -6.235 1.00 61.72 84 GLU A O 1
ATOM 671 N N . ASP A 1 85 ? -42.855 0.398 -8.235 1.00 54.69 85 ASP A N 1
ATOM 672 C CA . ASP A 1 85 ? -44.103 0.441 -9.019 1.00 54.69 85 ASP A CA 1
ATOM 673 C C . ASP A 1 85 ? -44.683 -0.953 -9.335 1.00 54.69 85 ASP A C 1
ATOM 675 O O . ASP A 1 85 ? -45.672 -1.086 -10.057 1.00 54.69 85 ASP A O 1
ATOM 679 N N . SER A 1 86 ? -44.092 -2.018 -8.786 1.00 47.03 86 SER A N 1
ATOM 680 C CA . SER A 1 86 ? -44.585 -3.393 -8.929 1.00 47.03 86 SER A CA 1
ATOM 681 C C . SER A 1 86 ? -45.326 -3.877 -7.680 1.00 47.03 86 SER A C 1
ATOM 683 O O . SER A 1 86 ? -44.981 -4.888 -7.078 1.00 47.03 86 SER A O 1
ATOM 685 N N . LYS A 1 87 ? -46.390 -3.169 -7.292 1.00 41.12 87 LYS A N 1
ATOM 686 C CA . LYS A 1 87 ? -47.429 -3.739 -6.422 1.00 41.12 87 LYS A CA 1
ATOM 687 C C . LYS A 1 87 ? -48.746 -3.862 -7.185 1.00 41.12 87 LYS A C 1
ATOM 689 O O . LYS A 1 87 ? -49.388 -2.846 -7.435 1.00 41.12 87 LYS A O 1
ATOM 694 N N . PRO A 1 88 ? -49.214 -5.082 -7.487 1.00 42.62 88 PRO A N 1
ATOM 695 C CA . PRO A 1 88 ? -50.629 -5.378 -7.412 1.00 42.62 88 PRO A CA 1
ATOM 696 C C . PRO A 1 88 ? -51.011 -5.540 -5.933 1.00 42.62 88 PRO A C 1
ATOM 698 O O . PRO A 1 88 ? -50.377 -6.282 -5.183 1.00 42.62 88 PRO A O 1
ATOM 701 N N . ASP A 1 89 ? -52.032 -4.793 -5.539 1.00 46.09 89 ASP A N 1
ATOM 702 C CA . ASP A 1 89 ? -52.798 -4.929 -4.304 1.00 46.09 89 ASP A CA 1
ATOM 703 C C . ASP A 1 89 ? -53.510 -6.292 -4.268 1.00 46.09 89 ASP A C 1
ATOM 705 O O . ASP A 1 89 ? -54.247 -6.610 -5.196 1.00 46.09 89 ASP A O 1
ATOM 709 N N . ASP A 1 90 ? -53.231 -7.121 -3.259 1.00 42.03 90 ASP A N 1
ATOM 710 C CA . ASP A 1 90 ? -54.262 -7.724 -2.402 1.00 42.03 90 ASP A CA 1
ATOM 711 C C . ASP A 1 90 ? -53.618 -8.614 -1.327 1.00 42.03 90 ASP A C 1
ATOM 713 O O . ASP A 1 90 ? -52.710 -9.412 -1.574 1.00 42.03 90 ASP A O 1
ATOM 717 N N . GLY A 1 91 ? -54.085 -8.451 -0.092 1.00 51.06 91 GLY A N 1
ATOM 718 C CA . GLY A 1 91 ? -53.490 -9.048 1.094 1.00 51.06 91 GLY A CA 1
ATOM 719 C C . GLY A 1 91 ? -53.550 -10.575 1.146 1.00 51.06 91 GLY A C 1
ATOM 720 O O . GLY A 1 91 ? -54.624 -11.171 1.113 1.00 51.06 91 GLY A O 1
ATOM 721 N N . LYS A 1 92 ? -52.392 -11.187 1.414 1.00 35.34 92 LYS A N 1
ATOM 722 C CA . LYS A 1 92 ? -52.239 -12.320 2.336 1.00 35.34 92 LYS A CA 1
ATOM 723 C C . LYS A 1 92 ? -50.927 -12.155 3.095 1.00 35.34 92 LYS A C 1
ATOM 725 O O . LYS A 1 92 ? -49.877 -11.941 2.502 1.00 35.34 92 LYS A O 1
ATOM 730 N N . SER A 1 93 ? -51.007 -12.226 4.418 1.00 46.94 93 SER A N 1
ATOM 731 C CA . SER A 1 93 ? -49.855 -12.367 5.300 1.00 46.94 93 SER A CA 1
ATOM 732 C C . SER A 1 93 ? -49.220 -13.736 5.060 1.00 46.94 93 SER A C 1
ATOM 734 O O . SER A 1 93 ? -49.698 -14.735 5.596 1.00 46.94 93 SER A O 1
ATOM 736 N N . GLU A 1 94 ? -48.171 -13.783 4.247 1.00 39.38 94 GLU A N 1
ATOM 737 C CA . GLU A 1 94 ? -47.197 -14.868 4.293 1.00 39.38 94 GLU A CA 1
ATOM 738 C C . GLU A 1 94 ? -45.995 -14.391 5.104 1.00 39.38 94 GLU A C 1
ATOM 740 O O . GLU A 1 94 ? -45.386 -13.353 4.838 1.00 39.38 94 GLU A O 1
ATOM 745 N N . GLU A 1 95 ? -45.722 -15.138 6.164 1.00 41.97 95 GLU A N 1
ATOM 746 C CA . GLU A 1 95 ? -44.547 -15.021 7.007 1.00 41.97 95 GLU A CA 1
ATOM 747 C C . GLU A 1 95 ? -43.326 -15.327 6.127 1.00 41.97 95 GLU A C 1
ATOM 749 O O . GLU A 1 95 ? -43.050 -16.478 5.799 1.00 41.97 95 GLU A O 1
ATOM 754 N N . VAL A 1 96 ? -42.636 -14.285 5.656 1.00 37.94 96 VAL A N 1
ATOM 755 C CA . VAL A 1 96 ? -41.380 -14.450 4.920 1.00 37.94 96 VAL A CA 1
ATOM 756 C C . VAL A 1 96 ? -40.344 -14.952 5.920 1.00 37.94 96 VAL A C 1
ATOM 758 O O . VAL A 1 96 ? -39.813 -14.177 6.720 1.00 37.94 96 VAL A O 1
ATOM 761 N N . GLU A 1 97 ? -40.070 -16.257 5.893 1.00 45.53 97 GLU A N 1
ATOM 762 C CA . GLU A 1 97 ? -38.887 -16.826 6.528 1.00 45.53 97 GLU A CA 1
ATOM 763 C C . GLU A 1 97 ? -37.674 -16.033 6.039 1.00 45.53 97 GLU A C 1
ATOM 765 O O . GLU A 1 97 ? -37.353 -16.005 4.847 1.00 45.53 97 GLU A O 1
ATOM 770 N N . ARG A 1 98 ? -37.030 -15.318 6.970 1.00 37.94 98 ARG A N 1
ATOM 771 C CA . ARG A 1 98 ? -35.770 -14.624 6.707 1.00 37.94 98 ARG A CA 1
ATOM 772 C C . ARG A 1 98 ? -34.828 -15.619 6.027 1.00 37.94 98 ARG A C 1
ATOM 774 O O . ARG A 1 98 ? -34.655 -16.705 6.582 1.00 37.94 98 ARG A O 1
ATOM 781 N N . PRO A 1 99 ? -34.190 -15.267 4.894 1.00 40.03 99 PRO A N 1
ATOM 782 C CA . PRO A 1 99 ? -33.140 -16.107 4.350 1.00 40.03 99 PRO A CA 1
ATOM 783 C C . PRO A 1 99 ? -32.111 -16.307 5.459 1.00 40.03 99 PRO A C 1
ATOM 785 O O . PRO A 1 99 ? -31.552 -15.340 5.984 1.00 40.03 99 PRO A O 1
ATOM 788 N N . VAL A 1 100 ? -31.941 -17.560 5.880 1.00 48.62 100 VAL A N 1
ATOM 789 C CA . VAL A 1 100 ? -30.918 -17.933 6.848 1.00 48.62 100 VAL A CA 1
ATOM 790 C C . VAL A 1 100 ? -29.596 -17.571 6.190 1.00 48.62 100 VAL A C 1
ATOM 792 O O . VAL A 1 100 ? -29.194 -18.190 5.205 1.00 48.62 100 VAL A O 1
ATOM 795 N N . LEU A 1 101 ? -28.970 -16.501 6.685 1.00 45.72 101 LEU A N 1
ATOM 796 C CA . LEU A 1 101 ? -27.614 -16.141 6.297 1.00 45.72 101 LEU A CA 1
ATOM 797 C C . LEU A 1 101 ? -26.736 -17.382 6.502 1.00 45.72 101 LEU A C 1
ATOM 799 O O . LEU A 1 101 ? -26.882 -18.043 7.536 1.00 45.72 101 LEU A O 1
ATOM 803 N N . PRO A 1 102 ? -25.851 -17.722 5.549 1.00 45.88 102 PRO A N 1
ATOM 804 C CA . PRO A 1 102 ? -24.919 -18.814 5.759 1.00 45.88 102 PRO A CA 1
ATOM 805 C C . PRO A 1 102 ? -24.139 -18.526 7.042 1.00 45.88 102 PRO A C 1
ATOM 807 O O . PRO A 1 102 ? -23.549 -17.455 7.194 1.00 45.88 102 PRO A O 1
ATOM 810 N N . ILE A 1 103 ? -24.195 -19.467 7.985 1.00 48.97 103 ILE A N 1
ATOM 811 C CA . ILE A 1 103 ? -23.400 -19.413 9.206 1.00 48.97 103 ILE A CA 1
ATOM 812 C C . ILE A 1 103 ? -21.947 -19.506 8.749 1.00 48.97 103 ILE A C 1
ATOM 814 O O . ILE A 1 103 ? -21.494 -20.558 8.304 1.00 48.97 103 ILE A O 1
ATOM 818 N N . ILE A 1 104 ? -21.239 -18.381 8.789 1.00 48.28 104 ILE A N 1
ATOM 819 C CA . ILE A 1 104 ? -19.790 -18.371 8.640 1.00 48.28 104 ILE A CA 1
ATOM 820 C C . ILE A 1 104 ? -19.258 -18.967 9.941 1.00 48.28 104 ILE A C 1
ATOM 822 O O . ILE A 1 104 ? -19.364 -18.343 10.998 1.00 48.28 104 ILE A O 1
ATOM 826 N N . GLU A 1 105 ? -18.754 -20.197 9.888 1.00 48.00 105 GLU A N 1
ATOM 827 C CA . GLU A 1 105 ? -18.022 -20.766 11.015 1.00 48.00 105 GLU A CA 1
ATOM 828 C C . GLU A 1 105 ? -16.691 -20.021 11.125 1.00 48.00 105 GLU A C 1
ATOM 830 O O . GLU A 1 105 ? -15.769 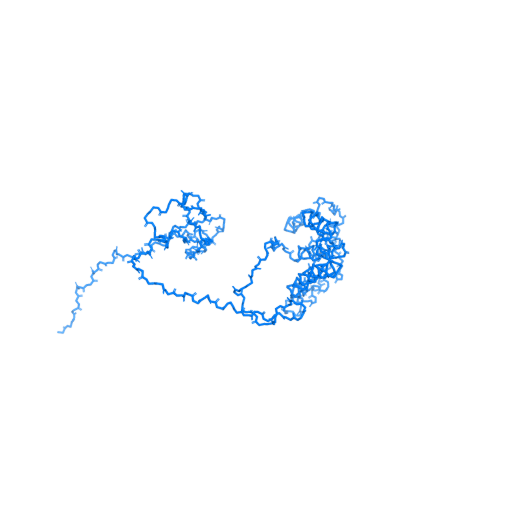-20.192 10.327 1.00 48.00 105 GLU A O 1
ATOM 835 N N . PHE A 1 106 ? -16.632 -19.111 12.092 1.00 45.81 106 PHE A N 1
ATOM 836 C CA . PHE A 1 106 ? -15.397 -18.453 12.474 1.00 45.81 106 PHE A CA 1
ATOM 837 C C . PHE A 1 106 ? -14.568 -19.437 13.293 1.00 45.81 106 PHE A C 1
ATOM 839 O O . PHE A 1 106 ? -15.064 -20.055 14.240 1.00 45.81 106 PHE A O 1
ATOM 846 N N . LEU A 1 107 ? -13.285 -19.555 12.958 1.00 54.31 107 LEU A N 1
ATOM 847 C CA . LEU A 1 107 ? -12.320 -20.199 13.839 1.00 54.31 107 LEU A CA 1
ATOM 848 C C . LEU A 1 107 ? -12.343 -19.505 15.220 1.00 54.31 107 LEU A C 1
ATOM 850 O O . LEU A 1 107 ? -12.725 -18.336 15.318 1.00 54.31 107 LEU A O 1
ATOM 854 N N . PRO A 1 108 ? -11.887 -20.159 16.304 1.00 46.19 108 PRO A N 1
ATOM 855 C CA . PRO A 1 108 ? -11.863 -19.566 17.649 1.00 46.19 108 PRO A CA 1
ATOM 856 C C . PRO A 1 108 ? -11.087 -18.238 17.762 1.00 46.19 108 PRO A C 1
ATOM 858 O O . PRO A 1 108 ? -11.195 -17.550 18.771 1.00 46.19 108 PRO A O 1
ATOM 861 N N . ASN A 1 109 ? -10.295 -17.890 16.742 1.00 50.12 109 ASN A N 1
ATOM 862 C CA . ASN A 1 109 ? -9.551 -16.639 16.585 1.00 50.12 109 ASN A CA 1
ATOM 863 C C . ASN A 1 109 ? -10.229 -15.617 15.638 1.00 50.12 109 ASN A C 1
ATOM 865 O O . ASN A 1 109 ? -9.589 -14.646 15.238 1.00 50.12 109 ASN A O 1
ATOM 869 N N . GLY A 1 110 ? -11.487 -15.833 15.238 1.00 49.06 110 GLY A N 1
ATOM 870 C CA . GLY A 1 110 ? -12.253 -14.907 14.396 1.00 49.06 110 GLY A CA 1
ATOM 871 C C . GLY A 1 110 ? -11.890 -14.923 12.907 1.00 49.06 110 GLY A C 1
ATOM 872 O O . GLY A 1 110 ? -12.384 -14.083 12.159 1.00 49.06 110 GLY A O 1
ATOM 873 N N . CYS A 1 111 ? -11.051 -15.858 12.450 1.00 46.59 111 CYS A N 1
ATOM 874 C CA . CYS A 1 111 ? -10.739 -15.994 11.028 1.00 46.59 111 CYS A CA 1
ATOM 875 C C . CYS A 1 111 ? -11.826 -16.802 10.295 1.00 46.59 111 CYS A C 1
ATOM 877 O O . CYS A 1 111 ? -12.273 -17.826 10.822 1.00 46.59 111 CYS A O 1
ATOM 879 N N . PRO A 1 112 ? -12.227 -16.394 9.079 1.00 49.44 112 PRO A N 1
ATOM 880 C CA . PRO A 1 112 ? -13.052 -17.232 8.222 1.00 49.44 112 PRO A CA 1
ATOM 881 C C . PRO A 1 112 ? -12.277 -18.481 7.773 1.00 49.44 112 PRO A C 1
ATOM 883 O O . PRO A 1 112 ? -11.123 -18.371 7.354 1.00 49.44 112 PRO A O 1
ATOM 886 N N . ASP A 1 113 ? -12.903 -19.658 7.857 1.00 51.16 113 ASP A N 1
ATOM 887 C CA . ASP A 1 113 ? -12.351 -20.901 7.303 1.00 51.16 113 ASP A CA 1
ATOM 888 C C . ASP A 1 113 ? -12.113 -20.754 5.784 1.00 51.16 113 ASP A C 1
ATOM 890 O O . ASP A 1 113 ? -12.828 -20.015 5.102 1.00 51.16 113 ASP A O 1
ATOM 894 N N . GLN A 1 114 ? -11.089 -21.424 5.250 1.00 51.56 114 GLN A N 1
ATOM 895 C CA . GLN A 1 114 ? -10.444 -21.176 3.947 1.00 51.56 114 GLN A CA 1
ATOM 896 C C . GLN A 1 114 ? -11.316 -21.455 2.698 1.00 51.56 114 GLN A C 1
ATOM 898 O O . GLN A 1 114 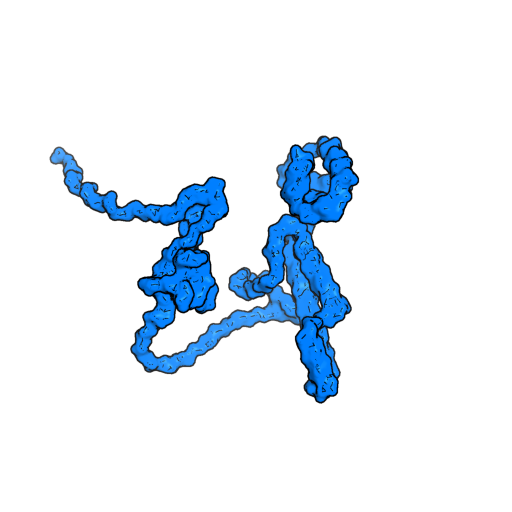? -10.792 -21.636 1.602 1.00 51.56 114 GLN A O 1
ATOM 903 N N . ASN A 1 115 ? -12.643 -21.474 2.826 1.00 50.78 115 ASN A N 1
ATOM 904 C CA . ASN A 1 115 ? -13.589 -21.823 1.767 1.00 50.78 115 ASN A CA 1
ATOM 905 C C . ASN A 1 115 ? -14.795 -20.869 1.679 1.00 50.78 115 ASN A C 1
ATOM 907 O O . ASN A 1 115 ? -15.921 -21.292 1.410 1.00 50.78 115 ASN A O 1
ATOM 911 N N . ILE A 1 116 ? -14.588 -19.563 1.875 1.00 48.69 116 ILE A N 1
ATOM 912 C CA . ILE A 1 116 ? -15.657 -18.581 1.641 1.00 48.69 116 ILE A CA 1
ATOM 913 C C . ILE A 1 116 ? -15.741 -18.214 0.149 1.00 48.69 116 ILE A C 1
ATOM 915 O O . ILE A 1 116 ? -14.756 -17.739 -0.422 1.00 48.69 116 ILE A O 1
ATOM 919 N N . PRO A 1 117 ? -16.914 -18.356 -0.501 1.00 39.69 117 PRO A N 1
ATOM 920 C CA . PRO A 1 117 ? -17.137 -17.801 -1.828 1.00 39.69 117 PRO A CA 1
ATOM 921 C C . PRO A 1 117 ? -17.030 -16.272 -1.769 1.00 39.69 117 PRO A C 1
ATOM 923 O O . PRO A 1 117 ? -17.703 -15.624 -0.969 1.00 39.69 117 PRO A O 1
ATOM 926 N N . VAL A 1 118 ? -16.208 -15.705 -2.657 1.00 47.06 118 VAL A N 1
ATOM 927 C CA . VAL A 1 118 ? -15.744 -14.296 -2.745 1.00 47.06 118 VAL A CA 1
ATOM 928 C C . VAL A 1 118 ? -16.848 -13.217 -2.793 1.00 47.06 118 VAL A C 1
ATOM 930 O O . VAL A 1 118 ? -16.566 -12.033 -2.918 1.00 47.06 118 VAL A O 1
ATOM 933 N N . GLN A 1 119 ? -18.112 -13.615 -2.706 1.00 39.81 119 GLN A N 1
ATOM 934 C CA . GLN A 1 119 ? -19.302 -12.811 -2.966 1.00 39.81 119 GLN A CA 1
ATOM 935 C C . GLN A 1 119 ? -19.892 -12.173 -1.693 1.00 39.81 119 GLN A C 1
ATOM 937 O O . GLN A 1 119 ? -20.746 -11.302 -1.803 1.00 39.81 119 GLN A O 1
ATOM 942 N N . ASN A 1 120 ? -19.428 -12.571 -0.498 1.00 35.91 120 ASN A N 1
ATOM 943 C CA . ASN A 1 120 ? -19.994 -12.142 0.794 1.00 35.91 120 ASN A CA 1
ATOM 944 C C . ASN A 1 120 ? -19.007 -11.387 1.707 1.00 35.91 120 ASN A C 1
ATOM 946 O O . ASN A 1 120 ? -19.264 -11.225 2.899 1.00 35.91 120 ASN A O 1
ATOM 950 N N . ILE A 1 121 ? -17.873 -10.919 1.178 1.00 42.97 121 ILE A N 1
ATOM 951 C CA . ILE A 1 121 ? -16.927 -10.105 1.951 1.00 42.97 121 ILE A CA 1
ATOM 952 C C . ILE A 1 121 ? -17.410 -8.652 1.925 1.00 42.97 121 ILE A C 1
ATOM 954 O O . ILE A 1 121 ? -17.382 -7.999 0.883 1.00 42.97 121 ILE A O 1
ATOM 958 N N . VAL A 1 122 ? -17.832 -8.124 3.077 1.00 38.75 122 VAL A N 1
ATOM 959 C CA . VAL A 1 122 ? -17.997 -6.676 3.255 1.00 38.75 122 VAL A CA 1
ATOM 960 C C . VAL A 1 122 ? -16.597 -6.075 3.311 1.00 38.75 122 VAL A C 1
ATOM 962 O O . VAL A 1 122 ? -15.907 -6.159 4.326 1.00 38.75 122 VAL A O 1
ATOM 965 N N . ALA A 1 123 ? -16.149 -5.514 2.190 1.00 37.91 123 ALA A N 1
ATOM 966 C CA . ALA A 1 123 ? -14.914 -4.753 2.135 1.00 37.91 123 ALA A CA 1
ATOM 967 C C . ALA A 1 123 ? -15.042 -3.531 3.055 1.00 37.91 123 ALA A C 1
ATOM 969 O O . ALA A 1 123 ? -15.912 -2.681 2.859 1.00 37.91 123 ALA A O 1
ATOM 970 N N . PHE A 1 124 ? -14.167 -3.424 4.054 1.00 35.19 124 PHE A N 1
ATOM 971 C CA . PHE A 1 124 ? -13.966 -2.150 4.727 1.00 35.19 124 PHE A CA 1
ATOM 972 C C . PHE A 1 124 ? -13.351 -1.178 3.722 1.00 35.19 124 PHE A C 1
ATOM 974 O O . PHE A 1 124 ? -12.296 -1.442 3.144 1.00 35.19 124 PHE A O 1
ATOM 981 N N . SER A 1 125 ? -14.005 -0.033 3.534 1.00 35.44 125 SER A N 1
ATOM 982 C CA . SER A 1 125 ? -13.429 1.143 2.888 1.00 35.44 125 SER A CA 1
ATOM 983 C C . SER A 1 125 ? -12.330 1.721 3.786 1.00 35.44 125 SER A C 1
ATOM 985 O O . SER A 1 125 ? -12.520 2.718 4.478 1.00 35.44 125 SER A O 1
ATOM 987 N N . GLY A 1 126 ? -11.190 1.046 3.835 1.00 34.59 126 GLY A N 1
ATOM 988 C CA . GLY A 1 126 ? -9.931 1.612 4.287 1.00 34.59 126 GLY A CA 1
ATOM 989 C C . GLY A 1 126 ? -9.059 1.795 3.063 1.00 34.59 126 GLY A C 1
ATOM 990 O O . GLY A 1 126 ? -8.258 0.912 2.790 1.00 34.59 126 GLY A O 1
ATOM 991 N N . ASP A 1 127 ? -9.297 2.872 2.301 1.00 33.22 127 ASP A N 1
ATOM 992 C CA . ASP A 1 127 ? -8.487 3.350 1.171 1.00 33.22 127 ASP A CA 1
ATOM 993 C C . ASP A 1 127 ? -7.569 2.283 0.570 1.00 33.22 127 ASP A C 1
ATOM 995 O O . ASP A 1 127 ? -6.339 2.386 0.641 1.00 33.22 127 ASP A O 1
ATOM 999 N N . ASN A 1 128 ? -8.170 1.249 -0.030 1.00 39.56 128 ASN A N 1
ATOM 1000 C CA . ASN A 1 128 ? -7.433 0.246 -0.788 1.00 39.56 128 ASN A CA 1
ATOM 1001 C C . ASN A 1 128 ? -7.131 0.828 -2.171 1.00 39.56 128 ASN A C 1
ATOM 1003 O O . ASN A 1 128 ? -7.604 0.408 -3.223 1.00 39.56 128 ASN A O 1
ATOM 1007 N N . THR A 1 129 ? -6.408 1.934 -2.126 1.00 38.84 129 THR A N 1
ATOM 1008 C CA . THR A 1 129 ? -5.794 2.559 -3.265 1.00 38.84 129 THR A CA 1
ATOM 1009 C C . THR A 1 129 ? -4.537 1.746 -3.506 1.00 38.84 129 THR A C 1
ATOM 1011 O O . THR A 1 129 ? -3.534 1.866 -2.801 1.00 38.84 129 THR A O 1
ATOM 1014 N N . ASN A 1 130 ? -4.660 0.868 -4.494 1.00 39.50 130 ASN A N 1
ATOM 1015 C CA . ASN A 1 130 ? -3.619 0.024 -5.045 1.00 39.50 130 ASN A CA 1
ATOM 1016 C C . ASN A 1 130 ? -2.532 0.920 -5.675 1.00 39.50 130 ASN A C 1
ATOM 1018 O O . ASN A 1 130 ? -2.463 1.109 -6.886 1.00 39.50 130 ASN A O 1
ATOM 1022 N N . THR A 1 131 ? -1.733 1.592 -4.845 1.00 38.47 131 THR A N 1
ATOM 1023 C CA . THR A 1 131 ? -0.523 2.285 -5.284 1.00 38.47 131 THR A CA 1
ATOM 1024 C C . THR A 1 131 ? 0.608 1.280 -5.284 1.00 38.47 131 THR A C 1
ATOM 1026 O O . THR A 1 131 ? 1.036 0.867 -4.209 1.00 38.47 131 THR A O 1
ATOM 1029 N N . ASN A 1 132 ? 1.032 0.901 -6.492 1.00 42.94 132 ASN A N 1
ATOM 1030 C CA . ASN A 1 132 ? 2.298 0.272 -6.871 1.00 42.94 132 ASN A CA 1
ATOM 1031 C C . ASN A 1 132 ? 3.138 -0.270 -5.696 1.00 42.94 132 ASN A C 1
ATOM 1033 O O . ASN A 1 132 ? 3.746 0.493 -4.947 1.00 42.94 132 ASN A O 1
ATOM 1037 N N . PHE A 1 133 ? 3.198 -1.603 -5.599 1.00 44.53 133 PHE A N 1
ATOM 1038 C CA . PHE A 1 133 ? 4.062 -2.384 -4.701 1.00 44.53 133 PHE A CA 1
ATOM 1039 C C . PHE A 1 133 ? 3.854 -2.161 -3.191 1.00 44.53 133 PHE A C 1
ATOM 1041 O O . PHE A 1 133 ? 4.772 -1.768 -2.471 1.00 44.53 133 PHE A O 1
ATOM 1048 N N . GLY A 1 134 ? 2.655 -2.472 -2.681 1.00 46.12 134 GLY A N 1
ATOM 1049 C CA . GLY A 1 134 ? 2.422 -2.829 -1.266 1.00 46.12 134 GLY A CA 1
ATOM 1050 C C . GLY A 1 134 ? 2.799 -1.778 -0.208 1.00 46.12 134 GLY A C 1
ATOM 1051 O O . GLY A 1 134 ? 2.827 -2.076 0.987 1.00 46.12 134 GLY A O 1
ATOM 1052 N N . GLY A 1 135 ? 3.132 -0.547 -0.608 1.00 52.00 135 GLY A N 1
ATOM 1053 C CA . GLY A 1 135 ? 3.586 0.498 0.309 1.00 52.00 135 GLY A CA 1
ATOM 1054 C C . GLY A 1 135 ? 2.483 0.937 1.270 1.00 52.00 135 GLY A C 1
ATOM 1055 O O . GLY A 1 135 ? 2.736 1.151 2.453 1.00 52.00 135 GLY A O 1
ATOM 1056 N N . ARG A 1 136 ? 1.241 1.009 0.779 1.00 53.16 136 ARG A N 1
ATOM 1057 C CA . ARG A 1 136 ? 0.077 1.406 1.578 1.00 53.16 136 ARG A CA 1
ATOM 1058 C C . ARG A 1 136 ? -0.362 0.313 2.554 1.00 53.16 136 ARG A C 1
ATOM 1060 O O . ARG A 1 136 ? -0.621 0.629 3.712 1.00 53.16 136 ARG A O 1
ATOM 1067 N N . ASP A 1 137 ? -0.322 -0.952 2.141 1.00 56.53 137 ASP A N 1
ATOM 1068 C CA . ASP A 1 137 ? -0.663 -2.097 2.999 1.00 56.53 137 ASP A CA 1
ATOM 1069 C C . ASP A 1 137 ? 0.304 -2.227 4.182 1.00 56.53 137 ASP A C 1
ATOM 1071 O O . ASP A 1 137 ? -0.115 -2.426 5.324 1.00 56.53 137 ASP A O 1
ATOM 1075 N N . ARG A 1 138 ? 1.607 -2.007 3.945 1.00 63.25 138 ARG A N 1
ATOM 1076 C CA . ARG A 1 138 ? 2.625 -1.962 5.009 1.00 63.25 138 ARG A CA 1
ATOM 1077 C C . ARG A 1 138 ? 2.370 -0.834 6.014 1.00 63.25 138 ARG A C 1
ATOM 1079 O O . ARG A 1 138 ? 2.562 -1.030 7.216 1.00 63.25 138 ARG A O 1
ATOM 1086 N N . ILE A 1 139 ? 1.911 0.329 5.547 1.00 66.94 139 ILE A N 1
ATOM 1087 C CA . ILE A 1 139 ? 1.553 1.466 6.409 1.00 66.94 139 ILE A CA 1
ATOM 1088 C C . ILE A 1 139 ? 0.298 1.149 7.229 1.00 66.94 139 ILE A C 1
ATOM 1090 O O . ILE A 1 139 ? 0.303 1.372 8.440 1.00 66.94 139 ILE A O 1
ATOM 1094 N N . GLN A 1 140 ? -0.750 0.600 6.608 1.00 72.19 140 GLN A N 1
ATOM 1095 C CA . GLN A 1 140 ? -1.990 0.238 7.302 1.00 72.19 140 GLN A CA 1
ATOM 1096 C C . GLN A 1 140 ? -1.743 -0.830 8.372 1.00 72.19 140 GLN A C 1
ATOM 1098 O O . GLN A 1 140 ? -2.159 -0.655 9.518 1.00 72.19 140 GLN A O 1
ATOM 1103 N N . LYS A 1 141 ? -0.984 -1.884 8.043 1.00 81.69 141 LYS A N 1
ATOM 1104 C CA . LYS A 1 141 ? -0.580 -2.913 9.008 1.00 81.69 141 LYS A CA 1
ATOM 1105 C C . LYS A 1 141 ? 0.157 -2.299 10.199 1.00 81.69 141 LYS A C 1
ATOM 1107 O O . LYS A 1 141 ? -0.200 -2.572 11.340 1.00 81.69 141 LYS A O 1
ATOM 1112 N N . LYS A 1 142 ? 1.138 -1.423 9.948 1.00 82.94 142 LYS A N 1
ATOM 1113 C CA . LYS A 1 142 ? 1.886 -0.736 11.013 1.00 82.94 142 LYS A CA 1
ATOM 1114 C C . LYS A 1 142 ? 0.972 0.105 11.907 1.00 82.94 142 LYS A C 1
ATOM 1116 O O . LYS A 1 142 ? 1.064 0.010 13.124 1.00 82.94 142 LYS A O 1
ATOM 1121 N N . GLN A 1 143 ? 0.060 0.880 11.321 1.00 83.88 143 GLN A N 1
ATOM 1122 C CA . GLN A 1 143 ? -0.893 1.694 12.080 1.00 83.88 143 GLN A CA 1
ATOM 1123 C C . GLN A 1 143 ? -1.822 0.844 12.956 1.00 83.88 143 GLN A C 1
ATOM 1125 O O . GLN A 1 143 ? -2.122 1.236 14.083 1.00 83.88 143 GLN A O 1
ATOM 1130 N N . LEU A 1 144 ? -2.286 -0.307 12.460 1.00 85.75 144 LEU A N 1
ATOM 1131 C CA . LEU A 1 144 ? -3.104 -1.235 13.244 1.00 85.75 144 LEU A CA 1
ATOM 1132 C C . LEU A 1 144 ? -2.301 -1.865 14.384 1.00 85.75 144 LEU A C 1
ATOM 1134 O O . LEU A 1 144 ? -2.798 -1.909 15.508 1.00 85.75 144 LEU A O 1
ATOM 1138 N N . SER A 1 145 ? -1.051 -2.264 14.135 1.00 87.69 145 SER A N 1
ATOM 1139 C CA . SER A 1 145 ? -0.147 -2.748 15.183 1.00 87.69 145 SER A CA 1
ATOM 1140 C C . SER A 1 145 ? 0.092 -1.691 16.261 1.00 87.69 145 SER A C 1
ATOM 1142 O O . SER A 1 145 ? -0.004 -1.994 17.447 1.00 87.69 145 SER A O 1
ATOM 1144 N N . ASP A 1 146 ? 0.329 -0.436 15.871 1.00 86.75 146 ASP A N 1
ATOM 1145 C CA . ASP A 1 146 ? 0.507 0.669 16.815 1.00 86.75 146 ASP A CA 1
ATOM 1146 C C . ASP A 1 146 ? -0.767 0.903 17.644 1.00 86.75 146 ASP A C 1
ATOM 1148 O O . ASP A 1 146 ? -0.693 1.133 18.852 1.00 86.75 146 ASP A O 1
ATOM 1152 N N . ARG A 1 147 ? -1.955 0.811 17.031 1.00 88.25 147 ARG A N 1
ATOM 1153 C CA . ARG A 1 147 ? -3.241 0.919 17.743 1.00 88.25 147 ARG A CA 1
ATOM 1154 C C . ARG A 1 147 ? -3.446 -0.224 18.732 1.00 88.25 147 ARG A C 1
ATOM 1156 O O . ARG A 1 147 ? -3.868 0.037 19.855 1.00 88.25 147 ARG A O 1
ATOM 1163 N N . LEU A 1 148 ? -3.107 -1.453 18.351 1.00 88.44 148 LEU A N 1
ATOM 1164 C CA . LEU A 1 148 ? -3.179 -2.620 19.226 1.00 88.44 148 LEU A CA 1
ATOM 1165 C C . LEU A 1 148 ? -2.235 -2.481 20.430 1.00 88.44 148 LEU A C 1
ATOM 1167 O O . LEU A 1 148 ? -2.670 -2.632 21.571 1.00 88.44 148 LEU A O 1
ATOM 1171 N N . ILE A 1 149 ? -0.965 -2.136 20.189 1.00 90.44 149 ILE A N 1
ATOM 1172 C CA . ILE A 1 149 ? 0.055 -1.957 21.238 1.00 90.44 149 ILE A CA 1
ATOM 1173 C C . ILE A 1 149 ? -0.372 -0.872 22.229 1.00 90.44 149 ILE A C 1
ATOM 1175 O O . ILE A 1 149 ? -0.257 -1.051 23.442 1.00 90.44 149 ILE A O 1
ATOM 1179 N N . ASN A 1 150 ? -0.905 0.239 21.720 1.00 88.38 150 ASN A N 1
ATOM 1180 C CA . ASN A 1 150 ? -1.335 1.363 22.546 1.00 88.38 150 ASN A CA 1
ATOM 1181 C C . ASN A 1 150 ? -2.750 1.201 23.124 1.00 88.38 150 ASN A C 1
ATOM 1183 O O . ASN A 1 150 ? -3.247 2.142 23.742 1.00 88.38 150 ASN A O 1
ATOM 1187 N N . LYS A 1 151 ? -3.411 0.047 22.921 1.00 86.31 151 LYS A N 1
ATOM 1188 C CA . LYS A 1 151 ? -4.818 -0.193 23.298 1.00 86.31 151 LYS A CA 1
ATOM 1189 C C . LYS A 1 151 ? -5.729 0.968 22.885 1.00 86.31 151 LYS A C 1
ATOM 1191 O O . LYS A 1 151 ? -6.535 1.474 23.666 1.00 86.31 151 LYS A O 1
ATOM 1196 N N . TYR A 1 152 ? -5.529 1.447 21.662 1.00 85.88 152 TYR A N 1
ATOM 1197 C CA . TYR A 1 152 ? -6.206 2.627 21.162 1.00 85.88 152 TYR A CA 1
ATOM 1198 C C . TYR A 1 152 ? -7.712 2.383 21.054 1.00 85.88 152 TYR A C 1
ATOM 1200 O O . TYR A 1 152 ? -8.166 1.433 20.419 1.00 85.88 152 TYR A O 1
ATOM 1208 N N . LEU A 1 153 ? -8.476 3.319 21.609 1.00 84.62 153 LEU A N 1
ATOM 1209 C CA . LEU A 1 153 ? -9.921 3.412 21.476 1.00 84.62 153 LEU A CA 1
ATOM 1210 C C . LEU A 1 153 ? -10.269 4.783 20.893 1.00 84.62 153 LEU A C 1
ATOM 1212 O O . LEU A 1 153 ? -9.656 5.802 21.232 1.00 84.62 153 LEU A O 1
ATOM 1216 N N . GLY A 1 154 ? -11.269 4.817 20.011 1.00 80.44 154 GLY A N 1
ATOM 1217 C CA . GLY A 1 154 ? -11.777 6.071 19.460 1.00 80.44 154 GLY A CA 1
ATOM 1218 C C . GLY A 1 154 ? -12.253 7.006 20.574 1.00 80.44 154 GLY A C 1
ATOM 1219 O O . GLY A 1 154 ? -12.798 6.552 21.574 1.00 80.44 154 GLY A O 1
ATOM 1220 N N . ASN A 1 155 ? -12.074 8.320 20.408 1.00 77.94 155 ASN A N 1
ATOM 1221 C CA . ASN A 1 155 ? -12.329 9.306 21.470 1.00 77.94 155 ASN A CA 1
ATOM 1222 C C . ASN A 1 155 ? -13.734 9.177 22.100 1.00 77.94 155 ASN A C 1
ATOM 1224 O O . ASN A 1 155 ? -13.868 9.173 23.320 1.00 77.94 155 ASN A O 1
ATOM 1228 N N . GLN A 1 156 ? -14.775 9.005 21.279 1.00 83.06 156 GLN A N 1
ATOM 1229 C CA . GLN A 1 156 ? -16.149 8.806 21.761 1.00 83.06 156 GLN A CA 1
ATOM 1230 C C . GLN A 1 156 ? -16.296 7.508 22.568 1.00 83.06 156 GLN A C 1
ATOM 1232 O O . GLN A 1 156 ? -16.868 7.518 23.657 1.00 83.06 156 GLN A O 1
ATOM 1237 N N . THR A 1 157 ? -15.732 6.408 22.067 1.00 85.06 157 THR A N 1
ATOM 1238 C CA . THR A 1 157 ? -15.732 5.105 22.743 1.00 85.06 157 THR A CA 1
ATOM 1239 C C . THR A 1 157 ? -15.000 5.181 24.076 1.00 85.06 157 THR A C 1
ATOM 1241 O O . THR A 1 157 ? -15.525 4.723 25.082 1.00 85.06 157 THR A O 1
ATOM 1244 N N . THR A 1 158 ? -13.836 5.830 24.116 1.00 85.94 158 THR A N 1
ATOM 1245 C CA . THR A 1 158 ? -13.053 6.047 25.339 1.00 85.94 158 THR A CA 1
ATOM 1246 C C . THR A 1 158 ? -13.843 6.835 26.379 1.00 85.94 158 THR A C 1
ATOM 1248 O O . THR A 1 158 ? -13.872 6.460 27.551 1.00 85.94 158 THR A O 1
ATOM 1251 N N . GLN A 1 159 ? -14.514 7.914 25.968 1.00 88.62 159 GLN A N 1
ATOM 1252 C CA . GLN A 1 159 ? -15.344 8.718 26.869 1.00 88.62 159 GLN A CA 1
ATOM 1253 C C . GLN A 1 159 ? -16.495 7.897 27.454 1.00 88.62 159 GLN A C 1
ATOM 1255 O O . GLN A 1 159 ? -16.706 7.918 28.667 1.00 88.62 159 GLN A O 1
ATOM 1260 N N . LEU A 1 160 ? -17.209 7.147 26.611 1.00 89.62 160 LEU A N 1
ATOM 1261 C CA . LEU A 1 160 ? -18.321 6.306 27.045 1.00 89.62 160 LEU A CA 1
ATOM 1262 C C . LEU A 1 160 ? -17.853 5.162 27.953 1.00 89.62 160 LEU A C 1
ATOM 1264 O O . LEU A 1 160 ? -18.443 4.939 29.005 1.00 89.62 160 LEU A O 1
ATOM 1268 N N . TYR A 1 161 ? -16.769 4.481 27.588 1.00 86.94 161 TYR A N 1
ATOM 1269 C CA . TYR A 1 161 ? -16.187 3.389 28.364 1.00 86.94 161 TYR A CA 1
ATOM 1270 C C . TYR A 1 161 ? -15.763 3.849 29.762 1.00 86.94 161 TYR A C 1
ATOM 1272 O O . TYR A 1 161 ? -16.142 3.244 30.765 1.00 86.94 161 TYR A O 1
ATOM 1280 N N . ASN A 1 162 ? -15.062 4.983 29.850 1.00 88.25 162 ASN A N 1
ATOM 1281 C CA . ASN A 1 162 ? -14.666 5.565 31.131 1.00 88.25 162 ASN A CA 1
ATOM 1282 C C . ASN A 1 162 ? -15.876 6.007 31.959 1.00 88.25 162 ASN A C 1
ATOM 1284 O O . ASN A 1 162 ? -15.894 5.802 33.171 1.00 88.25 162 ASN A O 1
ATOM 1288 N N . LYS A 1 163 ? -16.902 6.581 31.318 1.00 92.31 163 LYS A N 1
ATOM 1289 C CA . LYS A 1 163 ? -18.149 6.957 31.990 1.00 92.31 163 LYS A CA 1
ATOM 1290 C C . LYS A 1 163 ? -18.829 5.736 32.614 1.00 92.31 163 LYS A C 1
ATOM 1292 O O . LYS A 1 163 ? -19.083 5.740 33.813 1.00 92.31 163 LYS A O 1
ATOM 1297 N N . LEU A 1 164 ? -19.037 4.676 31.833 1.00 89.31 164 LEU A N 1
ATOM 1298 C CA . LEU A 1 164 ? -19.674 3.441 32.298 1.00 89.31 164 LEU A CA 1
ATOM 1299 C C . LEU A 1 164 ? -18.877 2.772 33.429 1.00 89.31 164 LEU A C 1
ATOM 1301 O O . LEU A 1 164 ? -19.472 2.227 34.362 1.00 89.31 164 LEU A O 1
ATOM 1305 N N . LYS A 1 165 ? -17.541 2.840 33.371 1.00 88.31 165 LYS A N 1
ATOM 1306 C CA . LYS A 1 165 ? -16.643 2.321 34.412 1.00 88.31 165 LYS A CA 1
ATOM 1307 C C . LYS A 1 165 ? -16.744 3.121 35.711 1.00 88.31 165 LYS A C 1
ATOM 1309 O O . LYS A 1 165 ? -16.828 2.533 36.785 1.00 88.31 165 LYS A O 1
ATOM 1314 N N . ASN A 1 166 ? -16.787 4.449 35.616 1.00 89.69 166 ASN A N 1
ATOM 1315 C CA . ASN A 1 166 ? -16.904 5.342 36.771 1.00 89.69 166 ASN A CA 1
ATOM 1316 C C . ASN A 1 166 ? -18.292 5.279 37.426 1.00 89.69 166 ASN A C 1
ATOM 1318 O O . ASN A 1 166 ? -18.403 5.394 38.642 1.00 89.69 166 ASN A O 1
ATOM 1322 N N . GLU A 1 167 ? -19.342 5.070 36.630 1.00 92.06 167 GLU A N 1
ATOM 1323 C CA . GLU A 1 167 ? -20.720 4.891 37.106 1.00 92.06 167 GLU A CA 1
ATOM 1324 C C . GLU A 1 167 ? -20.966 3.490 37.697 1.00 92.06 167 GLU A C 1
ATOM 1326 O O . GLU A 1 167 ? -22.050 3.224 38.210 1.00 92.06 167 GLU A O 1
ATOM 1331 N N . GLY A 1 168 ? -19.984 2.579 37.628 1.00 86.44 168 GLY A N 1
ATOM 1332 C CA . GLY A 1 168 ? -20.111 1.200 38.112 1.00 86.44 168 GLY A CA 1
ATOM 1333 C C . GLY A 1 168 ? -21.090 0.346 37.301 1.00 86.44 168 GLY A C 1
ATOM 1334 O O . GLY A 1 168 ? -21.515 -0.708 37.768 1.00 86.44 168 GLY A O 1
ATOM 1335 N N . THR A 1 169 ? -21.460 0.797 36.097 1.00 87.75 169 THR A N 1
ATOM 1336 C CA . THR A 1 169 ? -22.414 0.101 35.216 1.00 87.75 169 THR A CA 1
ATOM 1337 C C . THR A 1 169 ? -21.788 -1.145 34.592 1.00 87.75 169 THR A C 1
ATOM 1339 O O . THR A 1 169 ? -22.471 -2.147 34.396 1.00 87.75 169 THR A O 1
ATOM 1342 N N . ILE A 1 170 ? -20.484 -1.092 34.306 1.00 87.94 170 ILE A N 1
ATOM 1343 C CA . ILE A 1 170 ? -19.694 -2.233 33.833 1.00 87.94 170 ILE A CA 1
ATOM 1344 C C . ILE A 1 170 ? -18.777 -2.736 34.942 1.00 87.94 170 ILE A C 1
ATOM 1346 O O . ILE A 1 170 ? -18.054 -1.968 35.578 1.00 87.94 170 ILE A O 1
ATOM 1350 N N . ASN A 1 171 ? -18.811 -4.047 35.169 1.00 88.31 171 ASN A N 1
ATOM 1351 C CA . ASN A 1 171 ? -17.940 -4.708 36.132 1.00 88.31 171 ASN A CA 1
ATOM 1352 C C . ASN A 1 171 ? -16.541 -4.977 35.535 1.00 88.31 171 ASN A C 1
ATOM 1354 O O . ASN A 1 171 ? -16.322 -4.855 34.327 1.00 88.31 171 ASN A O 1
ATOM 1358 N N . THR A 1 172 ? -15.580 -5.365 36.381 1.00 88.94 172 THR A N 1
ATOM 1359 C CA . THR A 1 172 ? -14.197 -5.649 35.955 1.00 88.94 172 THR A CA 1
ATOM 1360 C C . THR A 1 172 ? -14.128 -6.721 34.863 1.00 88.94 172 THR A C 1
ATOM 1362 O O . THR A 1 172 ? -13.377 -6.567 33.910 1.00 88.94 172 THR A O 1
ATOM 1365 N N . SER A 1 173 ? -14.967 -7.757 34.936 1.00 91.25 173 SER A N 1
ATOM 1366 C CA . SER A 1 173 ? -14.995 -8.840 33.943 1.00 91.25 173 SER A CA 1
ATOM 1367 C C . SER A 1 173 ? -15.497 -8.374 32.570 1.00 91.25 173 SER A C 1
ATOM 1369 O O . SER A 1 173 ? -14.953 -8.778 31.544 1.00 91.25 173 SER A O 1
ATOM 1371 N N . GLN A 1 174 ? -16.492 -7.488 32.527 1.00 86.94 174 GLN A N 1
ATOM 1372 C CA . GLN A 1 174 ? -16.988 -6.883 31.289 1.00 86.94 174 GLN A CA 1
ATOM 1373 C C . GLN A 1 174 ? -15.950 -5.938 30.678 1.00 86.94 174 GLN A C 1
ATOM 1375 O O . GLN A 1 174 ? -15.769 -5.936 29.465 1.00 86.94 174 GLN A O 1
ATOM 1380 N N . SER A 1 175 ? -15.235 -5.181 31.517 1.00 85.50 175 SER A N 1
ATOM 1381 C CA . SER A 1 175 ? -14.109 -4.332 31.102 1.00 85.50 175 SER A CA 1
ATOM 1382 C C . SER A 1 175 ? -12.985 -5.166 30.472 1.00 85.50 175 SER A C 1
ATOM 1384 O O . SER A 1 175 ? -12.528 -4.851 29.378 1.00 85.50 175 SER A O 1
ATOM 1386 N N . GLU A 1 176 ? -12.600 -6.277 31.103 1.00 90.00 176 GLU A N 1
ATOM 1387 C CA . GLU A 1 176 ? -11.588 -7.199 30.569 1.00 90.00 176 GLU A CA 1
ATOM 1388 C C . GLU A 1 176 ? -12.036 -7.874 29.270 1.00 90.00 176 GLU A C 1
ATOM 1390 O O . GLU A 1 176 ? -11.239 -8.029 28.347 1.00 90.00 176 GLU A O 1
ATOM 1395 N N . THR A 1 177 ? -13.316 -8.245 29.178 1.00 90.56 177 THR A N 1
ATOM 1396 C CA . THR A 1 177 ? -13.885 -8.850 27.967 1.00 90.56 177 THR A CA 1
ATOM 1397 C C . THR A 1 177 ? -13.857 -7.860 26.808 1.00 90.56 177 THR A C 1
ATOM 1399 O O . THR A 1 177 ? -13.388 -8.205 25.730 1.00 90.56 177 THR A O 1
ATOM 1402 N N . PHE A 1 178 ? -14.268 -6.611 27.039 1.00 88.56 178 PHE A N 1
ATOM 1403 C CA . PHE A 1 178 ? -14.235 -5.560 26.023 1.00 88.56 178 PHE A CA 1
ATOM 1404 C C . PHE A 1 178 ? -12.810 -5.249 25.544 1.00 88.56 178 PHE A C 1
ATOM 1406 O O . PHE A 1 178 ? -12.566 -5.145 24.340 1.00 88.56 178 PHE A O 1
ATOM 1413 N N . ASP A 1 179 ? -11.857 -5.126 26.474 1.00 86.62 179 ASP A N 1
ATOM 1414 C CA . ASP A 1 179 ? -10.449 -4.901 26.139 1.00 86.62 179 ASP A CA 1
ATOM 1415 C C . ASP A 1 179 ? -9.897 -6.062 25.294 1.00 86.62 179 ASP A C 1
ATOM 1417 O O . ASP A 1 179 ? -9.166 -5.835 24.325 1.00 86.62 179 ASP A O 1
ATOM 1421 N N . LYS A 1 180 ? -10.271 -7.303 25.637 1.00 88.12 180 LYS A N 1
ATOM 1422 C CA . LYS A 1 180 ? -9.891 -8.502 24.886 1.00 88.12 180 LYS A CA 1
ATOM 1423 C C . LYS A 1 180 ? -10.499 -8.503 23.485 1.00 88.12 180 LYS A C 1
ATOM 1425 O O . LYS A 1 180 ? -9.752 -8.628 22.526 1.00 88.12 180 LYS A O 1
ATOM 1430 N N . GLU A 1 181 ? -11.810 -8.317 23.355 1.00 88.56 181 GLU A N 1
ATOM 1431 C CA . GLU A 1 181 ? -12.504 -8.301 22.059 1.00 88.56 181 GLU A CA 1
ATOM 1432 C C . GLU A 1 181 ? -11.971 -7.199 21.137 1.00 88.56 181 GLU A C 1
ATOM 1434 O O . GLU A 1 181 ? -11.789 -7.413 19.940 1.00 88.56 181 GLU A O 1
ATOM 1439 N N . THR A 1 182 ? -11.649 -6.031 21.697 1.00 85.56 182 THR A N 1
ATOM 1440 C CA . THR A 1 182 ? -11.023 -4.935 20.946 1.00 85.56 182 THR A CA 1
ATOM 1441 C C . THR A 1 182 ? -9.627 -5.325 20.453 1.00 85.56 182 THR A C 1
ATOM 1443 O O . THR A 1 182 ? -9.265 -5.039 19.311 1.00 85.56 182 THR A O 1
ATOM 1446 N N . GLY A 1 183 ? -8.831 -5.983 21.299 1.00 85.25 183 GLY A N 1
ATOM 1447 C CA . GLY A 1 183 ? -7.519 -6.500 20.913 1.00 85.25 183 GLY A CA 1
ATOM 1448 C C . GLY A 1 183 ? -7.613 -7.583 19.838 1.00 85.25 183 GLY A C 1
ATOM 1449 O O . GLY A 1 183 ? -6.892 -7.525 18.842 1.00 85.25 183 GLY A O 1
ATOM 1450 N N . ASP A 1 184 ? -8.535 -8.529 20.010 1.00 86.81 184 ASP A N 1
ATOM 1451 C CA . ASP A 1 184 ? -8.807 -9.607 19.061 1.00 86.81 184 ASP A CA 1
ATOM 1452 C C . ASP A 1 184 ? -9.233 -9.032 17.705 1.00 86.81 184 ASP A C 1
ATOM 1454 O O . ASP A 1 184 ? -8.687 -9.437 16.685 1.00 86.81 184 ASP A O 1
ATOM 1458 N N . PHE A 1 185 ? -10.080 -7.997 17.678 1.00 86.81 185 PHE A N 1
ATOM 1459 C CA . PHE A 1 185 ? -10.446 -7.292 16.447 1.00 86.81 185 PHE A CA 1
ATOM 1460 C C . PHE A 1 185 ? -9.227 -6.751 15.681 1.00 86.81 185 PHE A C 1
ATOM 1462 O O . PHE A 1 185 ? -9.088 -6.995 14.479 1.00 86.81 185 PHE A O 1
ATOM 1469 N N . PHE A 1 186 ? -8.323 -6.028 16.355 1.00 83.56 186 PHE A N 1
ATOM 1470 C CA . PHE A 1 186 ? -7.119 -5.506 15.700 1.00 83.56 186 PHE A CA 1
ATOM 1471 C C . PHE A 1 186 ? -6.191 -6.631 15.233 1.00 83.56 186 PHE A C 1
ATOM 1473 O O . PHE A 1 186 ? -5.655 -6.547 14.130 1.00 83.56 186 PHE A O 1
ATOM 1480 N N . ASN A 1 187 ? -6.034 -7.691 16.031 1.00 87.12 187 ASN A N 1
ATOM 1481 C CA . ASN A 1 187 ? -5.267 -8.873 15.642 1.00 87.12 187 ASN A CA 1
ATOM 1482 C C . ASN A 1 187 ? -5.843 -9.529 14.386 1.00 87.12 187 ASN A C 1
ATOM 1484 O O . ASN A 1 187 ? -5.101 -9.775 13.439 1.00 87.12 187 ASN A O 1
ATOM 1488 N N . THR A 1 188 ? -7.157 -9.754 14.332 1.00 85.88 188 THR A N 1
ATOM 1489 C CA . THR A 1 188 ? -7.825 -10.331 13.161 1.00 85.88 188 THR A CA 1
ATOM 1490 C C . THR A 1 188 ? -7.621 -9.456 11.925 1.00 85.88 188 THR A C 1
ATOM 1492 O O . THR A 1 188 ? -7.295 -9.976 10.860 1.00 85.88 188 THR A O 1
ATOM 1495 N N . ALA A 1 189 ? -7.736 -8.131 12.056 1.00 83.44 189 ALA A N 1
ATOM 1496 C CA . ALA A 1 189 ? -7.483 -7.208 10.950 1.00 83.44 189 ALA A CA 1
ATOM 1497 C C . ALA A 1 189 ? -6.023 -7.267 10.457 1.00 83.44 189 ALA A C 1
ATOM 1499 O O . ALA A 1 189 ? -5.778 -7.270 9.251 1.00 83.44 189 ALA A O 1
ATOM 1500 N N . ILE A 1 190 ? -5.052 -7.354 11.372 1.00 83.88 190 ILE A N 1
ATOM 1501 C CA . ILE A 1 190 ? -3.631 -7.508 11.029 1.00 83.88 190 ILE A CA 1
ATOM 1502 C C . ILE A 1 190 ? -3.391 -8.843 10.316 1.00 83.88 190 ILE A C 1
ATOM 1504 O O . ILE A 1 190 ? -2.776 -8.847 9.251 1.00 83.88 190 ILE A O 1
ATOM 1508 N N . CYS A 1 191 ? -3.909 -9.953 10.851 1.00 85.38 191 CYS A N 1
ATOM 1509 C CA . CYS A 1 191 ? -3.778 -11.278 10.243 1.00 85.38 191 CYS A CA 1
ATOM 1510 C C . CYS A 1 191 ? -4.416 -11.340 8.852 1.00 85.38 191 CYS A C 1
ATOM 1512 O O . CYS A 1 191 ? -3.855 -11.945 7.941 1.00 85.38 191 CYS A O 1
ATOM 1514 N N . TYR A 1 192 ? -5.562 -10.683 8.662 1.00 82.75 192 TYR A N 1
ATOM 1515 C CA . TYR A 1 192 ? -6.179 -10.546 7.348 1.00 82.75 192 TYR A CA 1
ATOM 1516 C C . TYR A 1 192 ? -5.229 -9.836 6.377 1.00 82.75 192 TYR A C 1
ATOM 1518 O O . TYR A 1 192 ? -4.897 -10.388 5.333 1.00 82.75 192 TYR A O 1
ATOM 1526 N N . LEU A 1 193 ? -4.707 -8.656 6.729 1.00 80.75 193 LEU A N 1
ATOM 1527 C CA . LEU A 1 193 ? -3.762 -7.944 5.860 1.00 80.75 193 LEU A CA 1
ATOM 1528 C C . LEU A 1 193 ? -2.497 -8.766 5.567 1.00 80.75 193 LEU A C 1
ATOM 1530 O O . LEU A 1 193 ? -1.980 -8.717 4.454 1.00 80.75 193 LEU A O 1
ATOM 1534 N N . GLU A 1 194 ? -2.002 -9.549 6.524 1.00 81.81 194 GLU A N 1
ATOM 1535 C CA . GLU A 1 194 ? -0.879 -10.468 6.305 1.00 81.81 194 GLU A CA 1
ATOM 1536 C C . GLU A 1 194 ? -1.182 -11.519 5.238 1.00 81.81 194 GLU A C 1
ATOM 1538 O O . GLU A 1 194 ? -0.393 -11.683 4.312 1.00 81.81 194 GLU A O 1
ATOM 1543 N N . GLN A 1 195 ? -2.342 -12.170 5.308 1.00 82.31 195 GLN A N 1
ATOM 1544 C CA . GLN A 1 195 ? -2.744 -13.164 4.310 1.00 82.31 195 GLN A CA 1
ATOM 1545 C C . GLN A 1 195 ? -2.910 -12.551 2.915 1.00 82.31 195 GLN A C 1
ATOM 1547 O O . GLN A 1 195 ? -2.534 -13.159 1.916 1.00 82.31 195 GLN A O 1
ATOM 1552 N N . TRP A 1 196 ? -3.436 -11.328 2.830 1.00 79.00 196 TRP A N 1
ATOM 1553 C CA . TRP A 1 196 ? -3.603 -10.632 1.551 1.00 79.00 196 TRP A CA 1
ATOM 1554 C C . TRP A 1 196 ? -2.282 -10.152 0.950 1.00 79.00 196 TRP A C 1
ATOM 1556 O O . TRP A 1 196 ? -2.134 -10.113 -0.271 1.00 79.00 196 TRP A O 1
ATOM 1566 N N . THR A 1 197 ? -1.316 -9.803 1.797 1.00 76.38 197 THR A N 1
ATOM 1567 C CA . THR A 1 197 ? 0.006 -9.341 1.360 1.00 76.38 197 THR A CA 1
ATOM 1568 C C . THR A 1 197 ? 0.976 -10.490 1.093 1.00 76.38 197 THR A C 1
ATOM 1570 O O . THR A 1 197 ? 1.919 -10.302 0.327 1.00 76.38 197 THR A O 1
ATOM 1573 N N . GLU A 1 198 ? 0.744 -11.689 1.637 1.00 79.94 198 GLU A N 1
ATOM 1574 C CA . GLU A 1 198 ? 1.624 -12.852 1.465 1.00 79.94 198 GLU A CA 1
ATOM 1575 C C . GLU A 1 198 ? 1.941 -13.159 -0.013 1.00 79.94 198 GLU A C 1
ATOM 1577 O O . GLU A 1 198 ? 3.125 -13.273 -0.343 1.00 79.94 198 GLU A O 1
ATOM 1582 N N . PRO A 1 199 ? 0.977 -13.202 -0.956 1.00 79.88 199 PRO A N 1
ATOM 1583 C CA . PRO A 1 199 ? 1.297 -13.419 -2.367 1.00 79.88 199 PRO A CA 1
ATOM 1584 C C . PRO A 1 199 ? 2.159 -12.302 -2.966 1.00 79.88 199 PRO A C 1
ATOM 1586 O O . PRO A 1 199 ? 2.946 -12.558 -3.879 1.00 79.88 199 PRO A O 1
ATOM 1589 N N . MET A 1 200 ? 2.024 -11.076 -2.446 1.00 77.50 200 MET A N 1
ATOM 1590 C CA . MET A 1 200 ? 2.761 -9.904 -2.913 1.00 77.50 200 MET A CA 1
ATOM 1591 C C . MET A 1 200 ? 4.215 -9.882 -2.430 1.00 77.50 200 MET A C 1
ATOM 1593 O O . MET A 1 200 ? 5.047 -9.266 -3.089 1.00 77.50 200 MET A O 1
ATOM 1597 N N . THR A 1 201 ? 4.551 -10.599 -1.350 1.00 81.12 201 THR A N 1
ATOM 1598 C CA . THR A 1 201 ? 5.932 -10.676 -0.820 1.00 81.12 201 THR A CA 1
ATOM 1599 C C . THR A 1 201 ? 6.931 -11.206 -1.846 1.00 81.12 201 THR A C 1
ATOM 1601 O O . THR A 1 201 ? 8.091 -10.810 -1.868 1.00 81.12 201 THR A O 1
ATOM 1604 N N . LYS A 1 202 ? 6.474 -12.045 -2.783 1.00 84.88 202 LYS A N 1
ATOM 1605 C CA . LYS A 1 202 ? 7.294 -12.557 -3.893 1.00 84.88 202 LYS A CA 1
ATOM 1606 C C . LYS A 1 202 ? 7.811 -11.447 -4.810 1.00 84.88 202 LYS A C 1
ATOM 1608 O O . LYS A 1 202 ? 8.779 -11.662 -5.528 1.00 84.88 202 LYS A O 1
ATOM 1613 N N . PHE A 1 203 ? 7.159 -10.288 -4.797 1.00 86.00 203 PHE A N 1
ATOM 1614 C CA . PHE A 1 203 ? 7.540 -9.115 -5.569 1.00 86.00 203 PHE A CA 1
ATOM 1615 C C . PHE A 1 203 ? 8.342 -8.095 -4.751 1.00 86.00 203 PHE A C 1
ATOM 1617 O O . PHE A 1 203 ? 8.705 -7.050 -5.286 1.00 86.00 203 PHE A O 1
ATOM 1624 N N . ASP A 1 204 ? 8.669 -8.382 -3.486 1.00 86.44 204 ASP A N 1
ATOM 1625 C CA . ASP A 1 204 ? 9.497 -7.487 -2.668 1.00 86.44 204 ASP A CA 1
ATOM 1626 C C . ASP A 1 204 ? 10.909 -7.306 -3.237 1.00 86.44 204 ASP A C 1
ATOM 1628 O O . ASP A 1 204 ? 11.528 -6.270 -2.997 1.00 86.44 204 ASP A O 1
ATOM 1632 N N . VAL A 1 205 ? 11.384 -8.241 -4.069 1.00 91.00 205 VAL A N 1
ATOM 1633 C CA . VAL A 1 205 ? 12.643 -8.094 -4.817 1.00 91.00 205 VAL A CA 1
ATOM 1634 C C . VAL A 1 205 ? 12.660 -6.823 -5.676 1.00 91.00 205 VAL A C 1
ATOM 1636 O O . VAL A 1 205 ? 13.705 -6.207 -5.820 1.00 91.00 205 VAL A O 1
ATOM 1639 N N . PHE A 1 206 ? 11.502 -6.344 -6.144 1.00 92.31 206 PHE A N 1
ATOM 1640 C CA . PHE A 1 206 ? 11.377 -5.117 -6.941 1.00 92.31 206 PHE A CA 1
ATOM 1641 C C . PHE A 1 206 ? 11.258 -3.834 -6.104 1.00 92.31 206 PHE A C 1
ATOM 1643 O O . PHE A 1 206 ? 11.191 -2.740 -6.664 1.00 92.31 206 PHE A O 1
ATOM 1650 N N . ALA A 1 207 ? 11.215 -3.918 -4.770 1.00 89.69 207 ALA A N 1
ATOM 1651 C CA . ALA A 1 207 ? 10.909 -2.767 -3.913 1.00 89.69 207 ALA A CA 1
ATOM 1652 C C . ALA A 1 207 ? 11.904 -1.600 -4.068 1.00 89.69 207 ALA A C 1
ATOM 1654 O O . ALA A 1 207 ? 11.529 -0.438 -3.892 1.00 89.69 207 ALA A O 1
ATOM 1655 N N . TRP A 1 208 ? 13.156 -1.881 -4.447 1.00 92.00 208 TRP A N 1
ATOM 1656 C CA . TRP A 1 208 ? 14.177 -0.857 -4.693 1.00 92.00 208 TRP A CA 1
ATOM 1657 C C . TRP A 1 208 ? 13.796 0.101 -5.837 1.00 92.00 208 TRP A C 1
ATOM 1659 O O . TRP A 1 208 ? 14.199 1.264 -5.819 1.00 92.00 208 TRP A O 1
ATOM 1669 N N . MET A 1 209 ? 12.943 -0.329 -6.776 1.00 92.62 209 MET A N 1
ATOM 1670 C CA . MET A 1 209 ? 12.479 0.484 -7.908 1.00 92.62 209 MET A CA 1
ATOM 1671 C C . MET A 1 209 ? 11.563 1.650 -7.498 1.00 92.62 209 MET A C 1
ATOM 1673 O O . MET A 1 209 ? 11.236 2.503 -8.321 1.00 92.62 209 MET A O 1
ATOM 1677 N N . ILE A 1 210 ? 11.146 1.724 -6.231 1.00 90.94 210 ILE A N 1
ATOM 1678 C CA . ILE A 1 210 ? 10.402 2.870 -5.688 1.00 90.94 210 ILE A CA 1
ATOM 1679 C C . ILE A 1 210 ? 11.321 4.097 -5.524 1.00 90.94 210 ILE A C 1
ATOM 1681 O O . ILE A 1 210 ? 10.840 5.237 -5.517 1.00 90.94 210 ILE A O 1
ATOM 1685 N N . LEU A 1 211 ? 12.639 3.879 -5.402 1.00 92.19 211 LEU A N 1
ATOM 1686 C CA . LEU A 1 211 ? 13.662 4.926 -5.288 1.00 92.19 211 LEU A CA 1
ATOM 1687 C C . LEU A 1 211 ? 13.373 5.903 -4.131 1.00 92.19 211 LEU A C 1
ATOM 1689 O O . LEU A 1 211 ? 13.466 7.123 -4.278 1.00 92.19 211 LEU A O 1
ATOM 1693 N N . ASN A 1 212 ? 12.907 5.384 -2.991 1.00 90.31 212 ASN A N 1
ATOM 1694 C CA . ASN A 1 212 ? 12.778 6.158 -1.746 1.00 90.31 212 ASN A CA 1
ATOM 1695 C C . ASN A 1 212 ? 14.097 6.235 -0.972 1.00 90.31 212 ASN A C 1
ATOM 1697 O O . ASN A 1 212 ? 14.294 7.174 -0.204 1.00 90.31 212 ASN A O 1
ATOM 1701 N N . ASP A 1 213 ? 14.982 5.275 -1.214 1.00 92.12 213 ASP A N 1
ATOM 1702 C CA . ASP A 1 213 ? 16.310 5.154 -0.632 1.00 92.12 213 ASP A CA 1
ATOM 1703 C C . ASP A 1 213 ? 17.310 4.861 -1.756 1.00 92.12 213 ASP A C 1
ATOM 1705 O O . ASP A 1 213 ? 16.915 4.485 -2.865 1.00 92.12 213 ASP A O 1
ATOM 1709 N N . ILE A 1 214 ? 18.603 5.043 -1.480 1.00 94.62 214 ILE A N 1
ATOM 1710 C CA . ILE A 1 214 ? 19.665 4.751 -2.449 1.00 94.62 214 ILE A CA 1
ATOM 1711 C C . ILE A 1 214 ? 19.720 3.227 -2.660 1.00 94.62 214 ILE A C 1
ATOM 1713 O O . ILE A 1 214 ? 20.031 2.501 -1.704 1.00 94.62 214 ILE A O 1
ATOM 1717 N N . PRO A 1 215 ? 19.435 2.724 -3.876 1.00 94.88 215 PRO A N 1
ATOM 1718 C CA . PRO A 1 215 ? 19.383 1.291 -4.125 1.00 94.88 215 PRO A CA 1
ATOM 1719 C C . PRO A 1 215 ? 20.775 0.661 -4.001 1.00 94.88 215 PRO A C 1
ATOM 1721 O O . PRO A 1 215 ? 21.796 1.288 -4.297 1.00 94.88 215 PRO A O 1
ATOM 1724 N N . GLN A 1 216 ? 20.818 -0.592 -3.553 1.00 94.94 216 GLN A N 1
ATOM 1725 C CA . GLN A 1 216 ? 22.041 -1.390 -3.455 1.00 94.94 216 GLN A CA 1
ATOM 1726 C C . GLN A 1 216 ? 22.091 -2.425 -4.576 1.00 94.94 216 GLN A C 1
ATOM 1728 O O . GLN A 1 216 ? 21.065 -2.991 -4.944 1.00 94.94 216 GLN A O 1
ATOM 1733 N N . TRP A 1 217 ? 23.295 -2.719 -5.074 1.00 94.50 217 TRP A N 1
ATOM 1734 C CA . TRP A 1 217 ? 23.479 -3.658 -6.187 1.00 94.50 217 TRP A CA 1
ATOM 1735 C C . TRP A 1 217 ? 22.895 -5.046 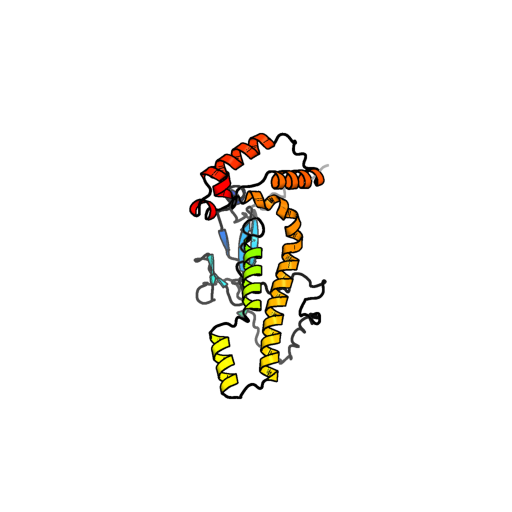-5.892 1.00 94.50 217 TRP A C 1
ATOM 1737 O O . TRP A 1 217 ? 22.219 -5.618 -6.740 1.00 94.50 217 TRP A O 1
ATOM 1747 N N . GLN A 1 218 ? 23.039 -5.526 -4.652 1.00 94.12 218 GLN A N 1
ATOM 1748 C CA . GLN A 1 218 ? 22.469 -6.802 -4.209 1.00 94.12 218 GLN A CA 1
ATOM 1749 C C . GLN A 1 218 ? 20.952 -6.908 -4.478 1.00 94.12 218 GLN A C 1
ATOM 1751 O O . GLN A 1 218 ? 20.460 -7.975 -4.824 1.00 94.12 218 GLN A O 1
ATOM 1756 N N . GLN A 1 219 ? 20.201 -5.804 -4.373 1.00 93.75 219 GLN A N 1
ATOM 1757 C CA . GLN A 1 219 ? 18.752 -5.802 -4.622 1.00 93.75 219 GLN A CA 1
ATOM 1758 C C . GLN A 1 219 ? 18.428 -5.997 -6.113 1.00 93.75 219 GLN A C 1
ATOM 1760 O O . GLN A 1 219 ? 17.437 -6.639 -6.468 1.00 93.75 219 GLN A O 1
ATOM 1765 N N . VAL A 1 220 ? 19.282 -5.464 -6.992 1.00 92.94 220 VAL A N 1
ATOM 1766 C CA . VAL A 1 220 ? 19.178 -5.659 -8.443 1.00 92.94 220 VAL A CA 1
ATOM 1767 C C . VAL A 1 220 ? 19.522 -7.102 -8.799 1.00 92.94 220 VAL A C 1
ATOM 1769 O O . VAL A 1 220 ? 18.762 -7.730 -9.527 1.00 92.94 220 VAL A O 1
ATOM 1772 N N . GLU A 1 221 ? 20.584 -7.671 -8.219 1.00 92.31 221 GLU A N 1
ATOM 1773 C CA . GLU A 1 221 ? 20.949 -9.084 -8.417 1.00 92.31 221 GLU A CA 1
ATOM 1774 C C . GLU A 1 221 ? 19.824 -10.038 -7.990 1.00 92.31 221 GLU A C 1
ATOM 1776 O O . GLU A 1 221 ? 19.493 -10.979 -8.713 1.00 92.31 221 GLU A O 1
ATOM 1781 N N . GLU A 1 222 ? 19.192 -9.780 -6.842 1.00 92.69 222 GLU A N 1
ATOM 1782 C CA . GLU A 1 222 ? 18.038 -10.551 -6.364 1.00 92.69 222 GLU A CA 1
ATOM 1783 C C . GLU A 1 222 ? 16.850 -10.463 -7.336 1.00 92.69 222 GLU A C 1
ATOM 1785 O O . GLU A 1 222 ? 16.191 -11.471 -7.605 1.00 92.69 222 GLU A O 1
ATOM 1790 N N . THR A 1 223 ? 16.619 -9.286 -7.925 1.00 93.38 223 THR A N 1
ATOM 1791 C CA . THR A 1 223 ? 15.591 -9.081 -8.957 1.00 93.38 223 THR A CA 1
ATOM 1792 C C . THR A 1 223 ? 15.914 -9.849 -10.239 1.00 93.38 223 THR A C 1
ATOM 1794 O O . THR A 1 223 ? 15.058 -10.559 -10.766 1.00 93.38 223 THR A O 1
ATOM 1797 N N . THR A 1 224 ? 17.149 -9.744 -10.733 1.00 91.75 224 THR A N 1
ATOM 1798 C CA . THR A 1 224 ? 17.617 -10.435 -11.941 1.00 91.75 224 THR A CA 1
ATOM 1799 C C . THR A 1 224 ? 17.513 -11.945 -11.777 1.00 91.75 224 THR A C 1
ATOM 1801 O O . THR A 1 224 ? 16.976 -12.630 -12.646 1.00 91.75 224 THR A O 1
ATOM 1804 N N . LYS A 1 225 ? 17.933 -12.475 -10.624 1.00 91.94 225 LYS A N 1
ATOM 1805 C CA . LYS A 1 225 ? 17.789 -13.896 -10.302 1.00 91.94 225 LYS A CA 1
ATOM 1806 C C . LYS A 1 225 ? 16.323 -14.332 -10.315 1.00 91.94 225 LYS A C 1
ATOM 1808 O O . LYS A 1 225 ? 16.003 -15.343 -10.935 1.00 91.94 225 LYS A O 1
ATOM 1813 N N . TYR A 1 226 ? 15.440 -13.562 -9.678 1.00 92.62 226 TYR A N 1
ATOM 1814 C CA . TYR A 1 226 ? 14.003 -13.840 -9.676 1.00 92.62 226 TYR A CA 1
ATOM 1815 C C . TYR A 1 226 ? 13.414 -13.869 -11.096 1.00 92.62 226 TYR A C 1
ATOM 1817 O O . TYR A 1 226 ? 12.611 -14.742 -11.412 1.00 92.62 226 TYR A O 1
ATOM 1825 N N . LEU A 1 227 ? 13.814 -12.937 -11.964 1.00 92.38 227 LEU A N 1
ATOM 1826 C CA . LEU A 1 227 ? 13.341 -12.865 -13.350 1.00 92.38 227 LEU A CA 1
ATOM 1827 C C . LEU A 1 227 ? 13.876 -14.018 -14.208 1.00 92.38 227 LEU A C 1
ATOM 1829 O O . LEU A 1 227 ? 13.106 -14.629 -14.952 1.00 92.38 227 LEU A O 1
ATOM 1833 N N . ASN A 1 228 ? 15.140 -14.396 -14.026 1.00 90.75 228 ASN A N 1
ATOM 1834 C CA . ASN A 1 228 ? 15.733 -15.558 -14.685 1.00 90.75 228 ASN A CA 1
ATOM 1835 C C . ASN A 1 228 ? 15.027 -16.869 -14.281 1.00 90.75 228 ASN A C 1
ATOM 1837 O O . ASN A 1 228 ? 14.786 -17.720 -15.132 1.00 90.75 228 ASN A O 1
ATOM 1841 N N . GLU A 1 229 ? 14.601 -17.015 -13.018 1.00 92.94 229 GLU A N 1
ATOM 1842 C CA . GLU A 1 229 ? 13.763 -18.143 -12.560 1.00 92.94 229 GLU A CA 1
ATOM 1843 C C . GLU A 1 229 ? 12.356 -18.168 -13.199 1.00 92.94 229 GLU A C 1
ATOM 1845 O O . GLU A 1 229 ? 11.645 -19.172 -13.099 1.00 92.94 229 GLU A O 1
ATOM 1850 N N . LYS A 1 230 ? 11.927 -17.072 -13.837 1.00 93.12 230 LYS A N 1
ATOM 1851 C CA . LYS A 1 230 ? 10.670 -16.950 -14.598 1.00 93.12 230 LYS A CA 1
ATOM 1852 C C . LYS A 1 230 ? 10.872 -17.008 -16.110 1.00 93.12 230 LYS A C 1
ATOM 1854 O O . LYS A 1 230 ? 9.967 -16.619 -16.844 1.00 93.12 230 LYS A O 1
ATOM 1859 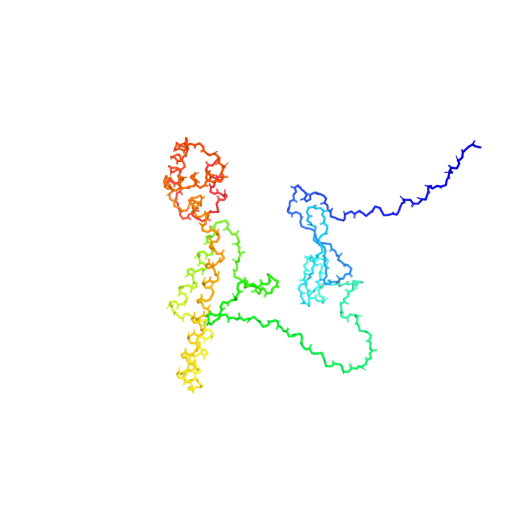N N . ASP A 1 231 ? 12.036 -17.477 -16.559 1.00 93.25 231 ASP A N 1
ATOM 1860 C CA . ASP A 1 231 ? 12.428 -17.542 -17.970 1.00 93.25 231 ASP A CA 1
ATOM 1861 C C . ASP A 1 231 ? 12.462 -16.161 -18.663 1.00 93.25 231 ASP A C 1
ATOM 1863 O O . ASP A 1 231 ? 12.373 -16.058 -19.888 1.00 93.25 231 ASP A O 1
ATOM 1867 N N . ILE 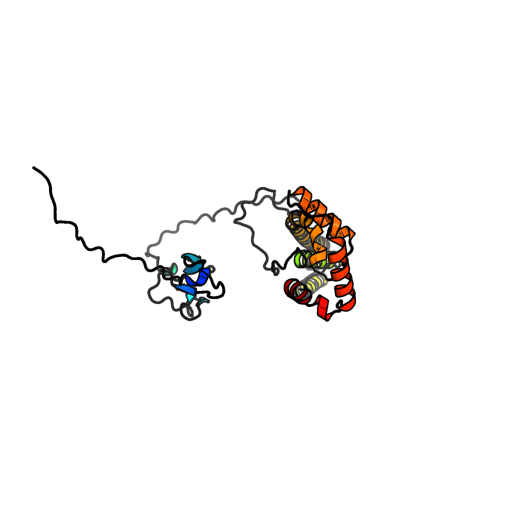A 1 232 ? 12.616 -15.078 -17.888 1.00 89.94 232 ILE A N 1
ATOM 1868 C CA . ILE A 1 232 ? 12.833 -13.719 -18.397 1.00 89.94 232 ILE A CA 1
ATOM 1869 C C . ILE A 1 232 ? 14.341 -13.470 -18.374 1.00 89.94 232 ILE A C 1
ATOM 1871 O O . ILE A 1 232 ? 14.893 -13.064 -17.356 1.00 89.94 232 ILE A O 1
ATOM 1875 N N . GLY A 1 233 ? 15.001 -13.760 -19.497 1.00 82.06 233 GLY A N 1
ATOM 1876 C CA . GLY A 1 233 ? 16.452 -13.638 -19.631 1.00 82.06 233 GLY A CA 1
ATOM 1877 C C . GLY A 1 233 ? 16.913 -12.185 -19.573 1.00 82.06 233 GLY A C 1
ATOM 1878 O O . GLY A 1 233 ? 16.714 -11.434 -20.529 1.00 82.06 233 GLY A O 1
ATOM 1879 N N . ILE A 1 234 ? 17.544 -11.812 -18.464 1.00 82.56 234 ILE A N 1
ATOM 1880 C CA . ILE A 1 234 ? 18.231 -10.531 -18.299 1.00 82.56 234 ILE A CA 1
ATOM 1881 C C . ILE A 1 234 ? 19.732 -10.793 -18.316 1.00 82.56 234 ILE A C 1
ATOM 1883 O O . ILE A 1 234 ? 20.210 -11.698 -17.636 1.00 82.56 234 ILE A O 1
ATOM 1887 N N . ASP A 1 235 ? 20.449 -10.015 -19.126 1.00 77.75 235 ASP A N 1
ATOM 1888 C CA . ASP A 1 235 ? 21.904 -10.095 -19.233 1.00 77.75 235 ASP A CA 1
ATOM 1889 C C . ASP A 1 235 ? 22.581 -9.523 -17.976 1.00 77.75 235 ASP A C 1
ATOM 1891 O O . ASP A 1 235 ? 22.103 -8.558 -17.377 1.00 77.75 235 ASP A O 1
ATOM 1895 N N . ASP A 1 236 ? 23.725 -10.089 -17.600 1.00 70.56 236 ASP A N 1
ATOM 1896 C CA . ASP A 1 236 ? 24.478 -9.718 -16.394 1.00 70.56 236 ASP A CA 1
ATOM 1897 C C . ASP A 1 236 ? 25.221 -8.372 -16.550 1.00 70.56 236 ASP A C 1
ATOM 1899 O O . ASP A 1 236 ? 25.881 -7.894 -15.625 1.00 70.56 236 ASP A O 1
ATOM 1903 N N . SER A 1 237 ? 25.111 -7.720 -17.711 1.00 76.25 237 SER A N 1
ATOM 1904 C CA . SER A 1 237 ? 25.834 -6.492 -18.050 1.00 76.25 237 SER A CA 1
ATOM 1905 C C . SER A 1 237 ? 25.265 -5.206 -17.433 1.00 76.25 237 SER A C 1
ATOM 1907 O O . SER A 1 237 ? 25.751 -4.134 -17.765 1.00 76.25 237 SER A O 1
ATOM 1909 N N . MET A 1 238 ? 24.272 -5.277 -16.537 1.00 82.75 238 MET A N 1
ATOM 1910 C CA . MET A 1 238 ? 23.520 -4.106 -16.042 1.00 82.75 238 MET A CA 1
ATOM 1911 C C . MET A 1 238 ? 24.211 -3.279 -14.936 1.00 82.75 238 MET A C 1
ATOM 1913 O O . MET A 1 238 ? 23.601 -2.383 -14.339 1.00 82.75 238 MET A O 1
ATOM 1917 N N . TYR A 1 239 ? 25.460 -3.603 -14.587 1.00 89.81 239 TYR A N 1
ATOM 1918 C CA . TYR A 1 239 ? 26.156 -2.955 -13.471 1.00 89.81 239 TYR A CA 1
ATOM 1919 C C . TYR A 1 239 ? 26.465 -1.481 -13.752 1.00 89.81 239 TYR A C 1
ATOM 1921 O O . TYR A 1 239 ? 26.337 -0.641 -12.862 1.00 89.81 239 TYR A O 1
ATOM 1929 N N . GLU A 1 240 ? 26.853 -1.145 -14.982 1.00 90.81 240 GLU A N 1
ATOM 1930 C CA . GLU A 1 240 ? 27.206 0.230 -15.344 1.00 90.81 240 GLU A CA 1
ATOM 1931 C C . GLU A 1 240 ? 25.972 1.144 -15.304 1.00 90.81 240 GLU A C 1
ATOM 1933 O O . GLU A 1 240 ? 26.009 2.215 -14.694 1.00 90.81 240 GLU A O 1
ATOM 1938 N N . GLU A 1 241 ? 24.843 0.689 -15.851 1.00 91.50 241 GLU A N 1
ATOM 1939 C CA . GLU A 1 241 ? 23.552 1.381 -15.805 1.00 91.50 241 GLU A CA 1
ATOM 1940 C C . GLU A 1 241 ? 23.074 1.585 -14.369 1.00 91.50 241 GLU A C 1
ATOM 1942 O O . GLU A 1 241 ? 22.603 2.669 -14.007 1.00 91.50 241 GLU A O 1
ATOM 1947 N N . PHE A 1 242 ? 23.244 0.568 -13.522 1.00 94.00 242 PHE A N 1
ATOM 1948 C CA . PHE A 1 242 ? 22.952 0.692 -12.102 1.00 94.00 242 PHE A CA 1
ATOM 1949 C C . PHE A 1 242 ? 23.817 1.763 -11.430 1.00 94.00 242 PHE A C 1
ATOM 1951 O O . PHE A 1 242 ? 23.303 2.554 -10.637 1.00 94.00 242 PHE A O 1
ATOM 1958 N N . MET A 1 243 ? 25.113 1.826 -11.742 1.00 94.38 243 MET A N 1
ATOM 1959 C CA . MET A 1 243 ? 26.006 2.830 -11.160 1.00 94.38 243 MET A CA 1
ATOM 1960 C C . MET A 1 243 ? 25.594 4.256 -11.546 1.00 94.38 243 MET A C 1
ATOM 1962 O O . MET A 1 243 ? 25.635 5.147 -10.692 1.00 94.38 243 MET A O 1
ATOM 1966 N N . TYR A 1 244 ? 25.125 4.471 -12.780 1.00 94.81 244 TYR A N 1
ATOM 1967 C CA . TYR A 1 244 ? 24.556 5.759 -13.190 1.00 94.81 244 TYR A CA 1
ATOM 1968 C C . TYR A 1 244 ? 23.289 6.108 -12.408 1.00 94.81 244 TYR A C 1
ATOM 1970 O O . TYR A 1 244 ? 23.185 7.217 -11.879 1.00 94.81 244 TYR A O 1
ATOM 1978 N N . LEU A 1 245 ? 22.354 5.161 -12.272 1.00 95.38 245 LEU A N 1
ATOM 1979 C CA . LEU A 1 245 ? 21.141 5.359 -11.475 1.00 95.38 245 LEU A CA 1
ATOM 1980 C C . LEU A 1 245 ? 21.476 5.693 -10.021 1.00 95.38 245 LEU A C 1
ATOM 1982 O O . LEU A 1 245 ? 20.935 6.641 -9.458 1.00 95.38 245 LEU A O 1
ATOM 1986 N N . LYS A 1 246 ? 22.390 4.937 -9.411 1.00 95.88 246 LYS A N 1
ATOM 1987 C CA . LYS A 1 246 ? 22.811 5.154 -8.029 1.00 95.88 246 LYS A CA 1
ATOM 1988 C C . LYS A 1 246 ? 23.370 6.564 -7.840 1.00 95.88 246 LYS A C 1
ATOM 1990 O O . LYS A 1 246 ? 22.913 7.271 -6.946 1.00 95.88 246 LYS A O 1
ATOM 1995 N N . SER A 1 247 ? 24.299 6.981 -8.702 1.00 96.75 247 SER A N 1
ATOM 1996 C CA . SER A 1 247 ? 24.891 8.321 -8.641 1.00 96.75 247 SER A CA 1
ATOM 1997 C C . SER A 1 247 ? 23.848 9.425 -8.825 1.00 96.75 247 SER A C 1
ATOM 1999 O O . SER A 1 247 ? 23.937 10.456 -8.167 1.00 96.75 247 SER A O 1
ATOM 2001 N N . PHE A 1 248 ? 22.862 9.226 -9.702 1.00 96.31 248 PHE A N 1
ATOM 2002 C CA . PHE A 1 248 ? 21.769 10.176 -9.895 1.00 96.31 248 PHE A CA 1
ATOM 2003 C C . PHE A 1 248 ? 20.910 10.316 -8.633 1.00 96.31 248 PHE A C 1
ATOM 2005 O O . PHE A 1 248 ? 20.661 11.425 -8.163 1.00 96.31 248 PHE A O 1
ATOM 2012 N N . ILE A 1 249 ? 20.499 9.192 -8.038 1.00 95.88 249 ILE A N 1
ATOM 2013 C CA . ILE A 1 249 ? 19.677 9.200 -6.823 1.00 95.88 249 ILE A CA 1
ATOM 2014 C C . ILE A 1 249 ? 20.439 9.796 -5.640 1.00 95.88 249 ILE A C 1
ATOM 2016 O O . ILE A 1 249 ? 19.842 10.521 -4.852 1.00 95.88 249 ILE A O 1
ATOM 2020 N N . GLU A 1 250 ? 21.746 9.564 -5.528 1.00 95.56 250 GLU A N 1
ATOM 2021 C CA . GLU A 1 250 ? 22.587 10.212 -4.512 1.00 95.56 250 GLU A CA 1
ATOM 2022 C C . GLU A 1 250 ? 22.559 11.749 -4.602 1.00 95.56 250 GLU A C 1
ATOM 2024 O O . GLU A 1 250 ? 22.650 12.414 -3.570 1.00 95.56 250 GLU A O 1
ATOM 2029 N N . CYS A 1 251 ? 22.391 12.319 -5.801 1.00 94.81 251 CYS A N 1
ATOM 2030 C CA . CYS A 1 251 ? 22.257 13.764 -5.997 1.00 94.81 251 CYS A CA 1
ATOM 2031 C C . CYS A 1 251 ? 20.833 14.288 -5.750 1.00 94.81 251 CYS A C 1
ATOM 2033 O O . CYS A 1 251 ? 20.675 15.394 -5.239 1.00 94.81 251 CYS A O 1
ATOM 2035 N N . GLU A 1 252 ? 19.809 13.513 -6.108 1.00 93.12 252 GLU A N 1
ATOM 2036 C CA . GLU A 1 252 ? 18.405 13.954 -6.096 1.00 93.12 252 GLU A CA 1
ATOM 2037 C C . GLU A 1 252 ? 17.659 13.642 -4.789 1.00 93.12 252 GLU A C 1
ATOM 2039 O O . GLU A 1 252 ? 16.603 14.225 -4.508 1.00 93.12 252 GLU A O 1
ATOM 2044 N N . ILE A 1 253 ? 18.168 12.708 -3.976 1.00 93.50 253 ILE A N 1
ATOM 2045 C CA . ILE A 1 253 ? 17.451 12.221 -2.798 1.00 93.50 253 ILE A CA 1
ATOM 2046 C C . ILE A 1 253 ? 17.201 13.345 -1.782 1.00 93.50 253 ILE A C 1
ATOM 2048 O O . ILE A 1 253 ? 18.097 13.920 -1.172 1.00 93.50 253 ILE A O 1
ATOM 2052 N N . SER A 1 254 ? 15.923 13.651 -1.594 1.00 94.56 254 SER A N 1
ATOM 2053 C CA . SER A 1 254 ? 15.416 14.742 -0.764 1.00 94.56 254 SER A CA 1
ATOM 2054 C C . SER A 1 254 ? 13.986 14.433 -0.315 1.00 94.56 254 SER A C 1
ATOM 2056 O O . SER A 1 254 ? 13.356 13.495 -0.816 1.00 94.56 254 SER A O 1
ATOM 2058 N N . ASP A 1 255 ? 13.441 15.217 0.616 1.00 92.88 255 ASP A N 1
ATOM 2059 C CA . ASP A 1 255 ? 12.039 15.066 1.027 1.00 92.88 255 ASP A CA 1
ATOM 2060 C C . ASP A 1 255 ? 11.076 15.346 -0.140 1.00 92.88 255 ASP A C 1
ATOM 2062 O O . ASP A 1 255 ? 10.087 14.632 -0.319 1.00 92.88 255 ASP A O 1
ATOM 2066 N N . GLU A 1 256 ? 11.411 16.317 -0.998 1.00 93.31 256 GLU A N 1
ATOM 2067 C CA . GLU A 1 256 ? 10.661 16.605 -2.226 1.00 93.31 256 GLU A CA 1
ATOM 2068 C C . GLU A 1 256 ? 10.702 15.428 -3.205 1.00 93.31 256 GLU A C 1
ATOM 2070 O O . GLU A 1 256 ? 9.676 15.061 -3.779 1.00 93.31 256 GLU A O 1
ATOM 2075 N N . TRP A 1 257 ? 11.865 14.789 -3.367 1.00 92.75 257 TRP A N 1
ATOM 2076 C CA . TRP A 1 257 ? 11.996 13.581 -4.178 1.00 92.75 257 TRP A CA 1
ATOM 2077 C C . TRP A 1 257 ? 11.129 12.440 -3.644 1.00 92.75 257 TRP A C 1
ATOM 2079 O O . TRP A 1 257 ? 10.383 11.823 -4.405 1.00 92.75 257 TRP A O 1
ATOM 2089 N N . LYS A 1 258 ? 11.179 12.173 -2.333 1.00 89.94 258 LYS A N 1
ATOM 2090 C CA . LYS A 1 258 ? 10.400 11.098 -1.692 1.00 89.94 258 LYS A CA 1
ATOM 2091 C C . LYS A 1 258 ? 8.889 11.310 -1.806 1.00 89.94 258 LYS A C 1
ATOM 2093 O O . LYS A 1 258 ? 8.151 10.328 -1.826 1.00 89.94 258 LYS A O 1
ATOM 2098 N N . ALA A 1 259 ? 8.433 12.556 -1.927 1.00 90.31 259 ALA A N 1
ATOM 2099 C CA . ALA A 1 259 ? 7.026 12.881 -2.143 1.00 90.31 259 ALA A CA 1
ATOM 2100 C C . ALA A 1 259 ? 6.533 12.594 -3.578 1.00 90.31 259 ALA A C 1
ATOM 2102 O O . ALA A 1 259 ? 5.325 12.466 -3.795 1.00 90.31 259 ALA A O 1
ATOM 2103 N N . LYS A 1 260 ? 7.434 12.479 -4.568 1.00 88.69 260 LYS A N 1
ATOM 2104 C CA . LYS A 1 260 ? 7.064 12.151 -5.955 1.00 88.69 260 LYS A CA 1
ATOM 2105 C C . LYS A 1 260 ? 6.569 10.706 -6.060 1.00 88.69 260 LYS A C 1
ATOM 2107 O O . LYS A 1 260 ? 7.072 9.802 -5.395 1.00 88.69 260 LYS A O 1
ATOM 2112 N N . ASN A 1 261 ? 5.609 10.466 -6.954 1.00 88.56 261 ASN A N 1
ATOM 2113 C CA . ASN A 1 261 ? 5.196 9.103 -7.283 1.00 88.56 261 ASN A CA 1
ATOM 2114 C C . ASN A 1 261 ? 6.282 8.375 -8.107 1.00 88.56 261 ASN A C 1
ATOM 2116 O O . ASN A 1 261 ? 7.151 9.002 -8.711 1.00 88.56 261 ASN A O 1
ATOM 2120 N N . MET A 1 262 ? 6.224 7.039 -8.134 1.00 88.00 262 MET A N 1
ATOM 2121 C CA . MET A 1 262 ? 7.216 6.199 -8.822 1.00 88.00 262 MET A CA 1
ATOM 2122 C C . MET A 1 262 ? 7.374 6.573 -10.304 1.00 88.00 262 MET A C 1
ATOM 2124 O O . MET A 1 262 ? 8.491 6.693 -10.792 1.00 88.00 262 MET A O 1
ATOM 2128 N N . GLU A 1 263 ? 6.270 6.817 -11.010 1.00 88.62 263 GLU A N 1
ATOM 2129 C CA . GLU A 1 263 ? 6.292 7.188 -12.429 1.00 88.62 263 GLU A CA 1
ATOM 2130 C C . GLU A 1 263 ? 7.044 8.506 -12.671 1.00 88.62 263 GLU A C 1
ATOM 2132 O O . GLU A 1 263 ? 7.877 8.588 -13.568 1.00 88.62 263 GLU A O 1
ATOM 2137 N N . ALA A 1 264 ? 6.794 9.531 -11.853 1.00 90.50 264 ALA A N 1
ATOM 2138 C CA . ALA A 1 264 ? 7.465 10.821 -11.949 1.00 90.50 264 ALA A CA 1
ATOM 2139 C C . ALA A 1 264 ? 8.963 10.715 -11.643 1.00 90.50 264 ALA A C 1
ATOM 2141 O O . ALA A 1 264 ? 9.750 11.427 -12.259 1.00 90.50 264 ALA A O 1
ATOM 2142 N N . LYS A 1 265 ? 9.360 9.826 -10.725 1.00 92.62 265 LYS A N 1
ATOM 2143 C CA . LYS A 1 265 ? 10.774 9.563 -10.428 1.00 92.62 265 LYS A CA 1
ATOM 2144 C C . LYS A 1 265 ? 11.493 8.942 -11.620 1.00 92.62 265 LYS A C 1
ATOM 2146 O O . LYS A 1 265 ? 12.519 9.461 -12.043 1.00 92.62 265 LYS A O 1
ATOM 2151 N N . TRP A 1 266 ? 10.926 7.890 -12.208 1.00 94.00 266 TRP A N 1
ATOM 2152 C CA . TRP A 1 266 ? 11.522 7.243 -13.380 1.00 94.00 266 TRP A CA 1
ATOM 2153 C C . TRP A 1 266 ? 11.534 8.156 -14.608 1.00 94.00 266 TRP A C 1
ATOM 2155 O O . TRP A 1 266 ? 12.538 8.205 -15.306 1.00 94.00 266 TRP A O 1
ATOM 2165 N N . LYS A 1 267 ? 10.483 8.959 -14.823 1.00 94.31 267 LYS A N 1
ATOM 2166 C CA . LYS A 1 267 ? 10.469 10.006 -15.863 1.00 94.31 267 LYS A CA 1
ATOM 2167 C C . LYS A 1 267 ? 11.495 11.117 -15.648 1.00 94.31 267 LYS A C 1
ATOM 2169 O O . LYS A 1 267 ? 11.754 11.861 -16.579 1.00 94.31 267 LYS A O 1
ATOM 2174 N N . HIS A 1 268 ? 11.983 11.309 -14.425 1.00 93.44 268 HIS A N 1
ATOM 2175 C CA . HIS A 1 268 ? 13.022 12.300 -14.156 1.00 93.44 268 HIS A CA 1
ATOM 2176 C C . HIS A 1 268 ? 14.421 11.755 -14.447 1.00 93.44 268 HIS A C 1
ATOM 2178 O O . HIS A 1 268 ? 15.324 12.524 -14.748 1.00 93.44 268 HIS A O 1
ATOM 2184 N N . PHE A 1 269 ? 14.590 10.440 -14.318 1.00 93.00 269 PHE A N 1
ATOM 2185 C CA . PHE A 1 269 ? 15.852 9.763 -14.572 1.00 93.00 269 PHE A CA 1
ATOM 2186 C C . PHE A 1 269 ? 16.116 9.531 -16.069 1.00 93.00 269 PHE A C 1
ATOM 2188 O O . PHE A 1 269 ? 17.252 9.696 -16.507 1.00 93.00 269 PHE A O 1
ATOM 2195 N N . PHE A 1 270 ? 15.085 9.145 -16.831 1.00 91.00 270 PHE A N 1
ATOM 2196 C CA . PHE A 1 270 ? 15.144 8.975 -18.291 1.00 91.00 270 PHE A CA 1
ATOM 2197 C C . PHE A 1 270 ? 14.997 10.303 -19.040 1.00 91.00 270 PHE A C 1
ATOM 2199 O O . PHE A 1 270 ? 15.688 10.464 -20.071 1.00 91.00 270 PHE A O 1
#

Secondary structure (DSSP, 8-state):
-----S-------S-----SS-GGGGT-TT---EEE-SBTTEEEEEETTEEEEEEPPTT-EEETTTTEEE-TTTS--TTSBPGGG--------------------B-TTSPBPS---TTS-----S-----TTTHHHHHHHHHHHHHHHTT---HHHHHHHHHHHHTT-S-HHHHHHHHHHHHHHHHHHHHHHHHHHHHHHTTGGGGGGG-SS---HHHHHHHHHHHHTTT----TTTHHHHHHHHHHHHHH-SHHHHHS-HHHHHHHH-